Protein AF-A0A173LNP7-F1 (afdb_monomer_lite)

Organism: NCBI:txid499555

Structure (mmCIF, N/CA/C/O backbone):
data_AF-A0A173LNP7-F1
#
_entry.id   AF-A0A173LNP7-F1
#
loop_
_atom_site.group_PDB
_atom_site.id
_atom_site.type_symbol
_atom_site.label_atom_id
_atom_site.label_alt_id
_atom_site.label_comp_id
_atom_site.label_asym_id
_atom_site.label_entity_id
_atom_site.label_seq_id
_atom_site.pdbx_PDB_ins_code
_atom_site.Cartn_x
_atom_site.Cartn_y
_atom_site.Cartn_z
_atom_site.occupancy
_atom_site.B_iso_or_equiv
_atom_site.auth_seq_id
_atom_site.auth_comp_id
_atom_site.auth_asym_id
_atom_site.auth_atom_id
_atom_site.pdbx_PDB_model_num
ATOM 1 N N . MET A 1 1 ? 3.845 -47.640 -28.037 1.00 41.00 1 MET A N 1
ATOM 2 C CA . MET A 1 1 ? 3.867 -47.319 -26.591 1.00 41.00 1 MET A CA 1
ATOM 3 C C . MET A 1 1 ? 4.919 -46.250 -26.356 1.00 41.00 1 MET A C 1
ATOM 5 O O . MET A 1 1 ? 6.047 -46.446 -26.778 1.00 41.00 1 MET A O 1
ATOM 9 N N . GLY A 1 2 ? 4.553 -45.132 -25.734 1.00 41.44 2 GLY A N 1
ATOM 10 C CA . GLY A 1 2 ? 5.481 -44.036 -25.446 1.00 41.44 2 GLY A CA 1
ATOM 11 C C . GLY A 1 2 ? 4.788 -42.922 -24.670 1.00 41.44 2 GLY A C 1
ATOM 12 O O . GLY A 1 2 ? 4.607 -41.828 -25.185 1.00 41.44 2 GLY A O 1
ATOM 13 N N . TYR A 1 3 ? 4.322 -43.239 -23.459 1.00 45.12 3 TYR A N 1
ATOM 14 C CA . TYR A 1 3 ? 3.715 -42.280 -22.537 1.00 45.12 3 TYR A CA 1
ATOM 15 C C . TYR A 1 3 ? 4.780 -41.290 -22.046 1.00 45.12 3 TYR A C 1
ATOM 17 O O . TYR A 1 3 ? 5.603 -41.622 -21.189 1.00 45.12 3 TYR A O 1
ATOM 25 N N . THR A 1 4 ? 4.758 -40.062 -22.555 1.00 51.38 4 THR A N 1
ATOM 26 C CA . THR A 1 4 ? 5.461 -38.934 -21.940 1.00 51.38 4 THR A CA 1
ATOM 27 C C . THR A 1 4 ? 4.805 -38.635 -20.589 1.00 51.38 4 THR A C 1
ATOM 29 O O . THR A 1 4 ? 3.628 -38.289 -20.484 1.00 51.38 4 THR A O 1
ATOM 32 N N . ARG A 1 5 ? 5.565 -38.872 -19.514 1.00 52.50 5 ARG A N 1
ATOM 33 C CA . ARG A 1 5 ? 5.112 -38.784 -18.121 1.00 52.50 5 ARG A CA 1
ATOM 34 C C . ARG A 1 5 ? 4.757 -37.335 -17.762 1.00 52.50 5 ARG A C 1
ATOM 36 O O . ARG A 1 5 ? 5.636 -36.547 -17.418 1.00 52.50 5 ARG A O 1
ATOM 43 N N . ARG A 1 6 ? 3.453 -37.030 -17.771 1.00 53.25 6 ARG A N 1
ATOM 44 C CA . ARG A 1 6 ? 2.824 -35.748 -17.379 1.00 53.25 6 ARG A CA 1
ATOM 45 C C . ARG A 1 6 ? 3.232 -35.211 -15.994 1.00 53.25 6 ARG A C 1
ATOM 47 O O . ARG A 1 6 ? 3.042 -34.034 -15.729 1.00 53.25 6 ARG A O 1
ATOM 54 N N . GLY A 1 7 ? 3.835 -36.031 -15.131 1.00 47.97 7 GLY A N 1
ATOM 55 C CA . GLY A 1 7 ? 4.230 -35.628 -13.776 1.00 47.97 7 GLY A CA 1
ATOM 56 C C . GLY A 1 7 ? 5.429 -34.676 -13.690 1.00 47.97 7 GLY A C 1
ATOM 57 O O . GLY A 1 7 ? 5.568 -33.984 -12.693 1.00 47.97 7 GLY A O 1
ATOM 58 N N . ARG A 1 8 ? 6.294 -34.597 -14.712 1.00 46.12 8 ARG A N 1
ATOM 59 C CA . ARG A 1 8 ? 7.498 -33.741 -14.649 1.00 46.12 8 ARG A CA 1
ATOM 60 C C . ARG A 1 8 ? 7.277 -32.294 -15.089 1.00 46.12 8 ARG A C 1
ATOM 62 O O . ARG A 1 8 ? 8.083 -31.444 -14.738 1.00 46.12 8 ARG A O 1
ATOM 69 N N . PHE A 1 9 ? 6.190 -32.011 -15.806 1.00 44.38 9 PHE A N 1
ATOM 70 C CA . PHE A 1 9 ? 5.870 -30.646 -16.232 1.00 44.38 9 PHE A CA 1
ATOM 71 C C . PHE A 1 9 ? 5.223 -29.838 -15.097 1.00 44.38 9 PHE A C 1
ATOM 73 O O . PHE A 1 9 ? 5.532 -28.669 -14.921 1.00 44.38 9 PHE A O 1
ATOM 80 N N . VAL A 1 10 ? 4.419 -30.491 -14.250 1.00 49.09 10 VAL A N 1
ATOM 81 C CA . VAL A 1 10 ? 3.766 -29.842 -13.099 1.00 49.09 10 VAL A CA 1
ATOM 82 C C . VAL A 1 10 ? 4.770 -29.485 -11.998 1.00 49.09 10 VAL A C 1
ATOM 84 O O . VAL A 1 10 ? 4.661 -28.423 -11.398 1.00 49.09 10 VAL A O 1
ATOM 87 N N . VAL A 1 11 ? 5.797 -30.315 -11.785 1.00 44.03 11 VAL A N 1
ATOM 88 C CA . VAL A 1 11 ? 6.818 -30.072 -10.748 1.00 44.03 11 VAL A CA 1
ATOM 89 C C . VAL A 1 11 ? 7.686 -28.845 -11.060 1.00 44.03 11 VAL A C 1
ATOM 91 O O . VAL A 1 11 ? 8.111 -28.151 -10.141 1.00 44.03 11 VAL A O 1
ATOM 94 N N . LEU A 1 12 ? 7.904 -28.523 -12.340 1.00 46.12 12 LEU A N 1
ATOM 95 C CA . LEU A 1 12 ? 8.623 -27.304 -12.730 1.00 46.12 12 LEU A CA 1
ATOM 96 C C . LEU A 1 12 ? 7.755 -26.042 -12.605 1.00 46.12 12 LEU A C 1
ATOM 98 O O . LEU A 1 12 ? 8.288 -24.970 -12.343 1.00 46.12 12 LEU A O 1
ATOM 102 N N . SER A 1 13 ? 6.428 -26.163 -12.705 1.00 47.78 13 SER A N 1
ATOM 103 C CA . SER A 1 13 ? 5.504 -25.041 -12.490 1.00 47.78 13 SER A CA 1
ATOM 104 C C . SER A 1 13 ? 5.260 -24.726 -11.008 1.00 47.78 13 SER A C 1
ATOM 106 O O . SER A 1 13 ? 4.923 -23.594 -10.682 1.00 47.78 13 SER A O 1
ATOM 108 N N . THR A 1 14 ? 5.453 -25.686 -10.094 1.00 40.38 14 THR A N 1
ATOM 109 C CA . THR A 1 14 ? 5.228 -25.477 -8.649 1.00 40.38 14 THR A CA 1
ATOM 110 C C . THR A 1 14 ? 6.433 -24.914 -7.897 1.00 40.38 14 THR A C 1
ATOM 112 O O . THR A 1 14 ? 6.252 -24.296 -6.855 1.00 40.38 14 THR A O 1
ATOM 115 N N . VAL A 1 15 ? 7.659 -25.082 -8.408 1.00 38.91 15 VAL A N 1
ATOM 116 C CA . VAL A 1 15 ? 8.861 -24.492 -7.778 1.00 38.91 15 VAL A CA 1
ATOM 117 C C . VAL A 1 15 ? 9.006 -23.001 -8.118 1.00 38.91 15 VAL A C 1
ATOM 119 O O . VAL A 1 15 ? 9.614 -22.257 -7.358 1.00 38.91 15 VAL A O 1
ATOM 122 N N . GLY A 1 16 ? 8.387 -22.533 -9.208 1.00 34.84 16 GLY A N 1
ATOM 123 C CA . GLY A 1 16 ? 8.435 -21.124 -9.614 1.00 34.84 16 GLY A CA 1
ATOM 124 C C . GLY A 1 16 ? 7.495 -20.185 -8.848 1.00 34.84 16 GLY A C 1
ATOM 125 O O . GLY A 1 16 ? 7.681 -18.977 -8.917 1.00 34.84 16 GLY A O 1
ATOM 126 N N . LEU A 1 17 ? 6.504 -20.710 -8.115 1.00 41.47 17 LEU A N 1
ATOM 127 C CA . LEU A 1 17 ? 5.461 -19.893 -7.474 1.00 41.47 17 LEU A CA 1
ATOM 128 C C . LEU A 1 17 ? 5.592 -19.750 -5.949 1.00 41.47 17 LEU A C 1
ATOM 130 O O . LEU A 1 17 ? 4.748 -19.114 -5.330 1.00 41.47 17 LEU A O 1
ATOM 134 N N . LEU A 1 18 ? 6.635 -20.316 -5.336 1.00 38.91 18 LEU A N 1
ATOM 135 C CA . LEU A 1 18 ? 6.901 -20.163 -3.896 1.00 38.91 18 LEU A CA 1
ATOM 136 C C . LEU A 1 18 ? 7.919 -19.054 -3.577 1.00 38.91 18 LEU A C 1
ATOM 138 O O . LEU A 1 18 ? 8.346 -18.929 -2.435 1.00 38.91 18 LEU A O 1
ATOM 142 N N . ALA A 1 19 ? 8.295 -18.241 -4.568 1.00 40.47 19 ALA A N 1
ATOM 143 C CA . ALA A 1 19 ? 9.285 -17.172 -4.419 1.00 40.47 19 ALA A CA 1
ATOM 144 C C . ALA A 1 19 ? 8.741 -15.761 -4.713 1.00 40.47 19 ALA A C 1
ATOM 146 O O . ALA A 1 19 ? 9.513 -14.810 -4.751 1.00 40.47 19 ALA A O 1
ATOM 147 N N . SER A 1 20 ? 7.429 -15.575 -4.882 1.00 44.34 20 SER A N 1
ATOM 148 C CA . SER A 1 20 ? 6.836 -14.236 -5.044 1.00 44.34 20 SER A CA 1
ATOM 149 C C . SER A 1 20 ? 6.476 -13.598 -3.695 1.00 44.34 20 SER A C 1
ATOM 151 O O . SER A 1 20 ? 5.390 -13.052 -3.532 1.00 44.34 20 SER A O 1
ATOM 153 N N . GLY A 1 21 ? 7.369 -13.733 -2.714 1.00 40.69 21 GLY A N 1
ATOM 154 C CA . GLY A 1 21 ? 7.308 -13.048 -1.417 1.00 40.69 21 GLY A CA 1
ATOM 155 C C . GLY A 1 21 ? 8.554 -12.210 -1.129 1.00 40.69 21 GLY A C 1
ATOM 156 O O . GLY A 1 21 ? 8.678 -11.650 -0.049 1.00 40.69 21 GLY A O 1
ATOM 157 N N . VAL A 1 22 ? 9.493 -12.128 -2.075 1.00 39.28 22 VAL A N 1
ATOM 158 C CA . VAL A 1 22 ? 10.716 -11.338 -1.924 1.00 39.28 22 VAL A CA 1
ATOM 159 C C . VAL A 1 22 ? 10.868 -10.502 -3.187 1.00 39.28 22 VAL A C 1
ATOM 161 O O . VAL A 1 22 ? 11.491 -10.922 -4.160 1.00 39.28 22 VAL A O 1
ATOM 164 N N . ALA A 1 23 ? 10.252 -9.320 -3.208 1.00 39.03 23 ALA A N 1
ATOM 165 C CA . ALA A 1 23 ? 10.687 -8.275 -4.125 1.00 39.03 23 ALA A CA 1
ATOM 166 C C . ALA A 1 23 ? 12.072 -7.822 -3.642 1.00 39.03 23 ALA A C 1
ATOM 168 O O . ALA A 1 23 ? 12.221 -6.905 -2.850 1.00 39.03 23 ALA A O 1
ATOM 169 N N . GLY A 1 24 ? 13.082 -8.582 -4.046 1.00 40.75 24 GLY A N 1
ATOM 170 C CA . GLY A 1 24 ? 14.486 -8.376 -3.746 1.00 40.75 24 GLY A CA 1
ATOM 171 C C . GLY A 1 24 ? 15.273 -8.863 -4.946 1.00 40.75 24 GLY A C 1
ATOM 172 O O . GLY A 1 24 ? 15.868 -9.936 -4.915 1.00 40.75 24 GLY A O 1
ATOM 173 N N . VAL A 1 25 ? 15.233 -8.104 -6.040 1.00 40.12 25 VAL A N 1
ATOM 174 C CA . VAL A 1 25 ? 16.133 -8.340 -7.171 1.00 40.12 25 VAL A CA 1
ATOM 175 C C . VAL A 1 25 ? 17.328 -7.416 -7.005 1.00 40.12 25 VAL A C 1
ATOM 177 O O . VAL A 1 25 ? 17.457 -6.400 -7.676 1.00 40.12 25 VAL A O 1
ATOM 180 N N . ALA A 1 26 ? 18.219 -7.785 -6.088 1.00 40.66 26 ALA A N 1
ATOM 181 C CA . ALA A 1 26 ? 19.563 -7.238 -6.059 1.00 40.66 26 ALA A CA 1
ATOM 182 C C . ALA A 1 26 ? 20.535 -8.268 -6.656 1.00 40.66 26 ALA A C 1
ATOM 184 O O . ALA A 1 26 ? 20.864 -9.282 -6.046 1.00 40.66 26 ALA A O 1
ATOM 185 N N . THR A 1 27 ? 21.042 -7.930 -7.844 1.00 40.94 27 THR A N 1
ATOM 186 C CA . THR A 1 27 ? 22.320 -8.369 -8.434 1.00 40.94 27 THR A CA 1
ATOM 187 C C . THR A 1 27 ? 22.401 -9.752 -9.105 1.00 40.94 27 THR A C 1
ATOM 189 O O . THR A 1 27 ? 22.778 -10.761 -8.516 1.00 40.94 27 THR A O 1
ATOM 192 N N . ALA A 1 28 ? 22.219 -9.756 -10.431 1.00 38.28 28 ALA A N 1
ATOM 193 C CA . ALA A 1 28 ? 22.941 -10.673 -11.310 1.00 38.28 28 ALA A CA 1
ATOM 194 C C . ALA A 1 28 ? 24.220 -9.962 -11.782 1.00 38.28 28 ALA A C 1
ATOM 196 O O . ALA A 1 28 ? 24.183 -8.969 -12.501 1.00 38.28 28 ALA A O 1
ATOM 197 N N . GLN A 1 29 ? 25.341 -10.449 -11.264 1.00 34.34 29 GLN A N 1
ATOM 198 C CA . GLN A 1 29 ? 26.731 -10.104 -11.557 1.00 34.34 29 GLN A CA 1
ATOM 199 C C . GLN A 1 29 ? 26.948 -9.539 -12.982 1.00 34.34 29 GLN A C 1
ATOM 201 O O . GLN A 1 29 ? 26.757 -10.254 -13.963 1.00 34.34 29 GLN A O 1
ATOM 206 N N . ASN A 1 30 ? 27.424 -8.285 -13.045 1.00 35.94 30 ASN A N 1
ATOM 207 C CA . ASN A 1 30 ? 27.781 -7.456 -14.214 1.00 35.94 30 ASN A CA 1
ATOM 208 C C . ASN A 1 30 ? 26.709 -6.457 -14.700 1.00 35.94 30 ASN A C 1
ATOM 210 O O . ASN A 1 30 ? 25.988 -6.703 -15.660 1.00 35.94 30 ASN A O 1
ATOM 214 N N . GLY A 1 31 ? 26.734 -5.249 -14.120 1.00 31.09 31 GLY A N 1
ATOM 215 C CA . GLY A 1 31 ? 26.528 -4.025 -14.906 1.00 31.09 31 GLY A CA 1
ATOM 216 C C . GLY A 1 31 ? 25.209 -3.267 -14.774 1.00 31.09 31 GLY A C 1
ATOM 217 O O . GLY A 1 31 ? 25.074 -2.261 -15.460 1.00 31.09 31 GLY A O 1
ATOM 218 N N . ILE A 1 32 ? 24.277 -3.660 -13.902 1.00 36.66 32 ILE A N 1
ATOM 219 C CA . ILE A 1 32 ? 23.074 -2.847 -13.656 1.00 36.66 32 ILE A CA 1
ATOM 220 C C . ILE A 1 32 ? 23.120 -2.284 -12.240 1.00 36.66 32 ILE A C 1
ATOM 222 O O . ILE A 1 32 ? 22.981 -2.991 -11.243 1.00 36.66 32 ILE A O 1
ATOM 226 N N . ASN A 1 33 ? 23.383 -0.983 -12.193 1.00 31.77 33 ASN A N 1
ATOM 227 C CA . ASN A 1 33 ? 23.385 -0.153 -11.007 1.00 31.77 33 ASN A CA 1
ATOM 228 C C . ASN A 1 3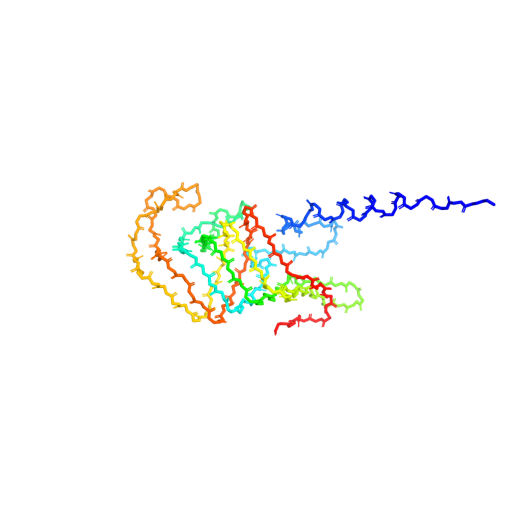3 ? 21.932 0.119 -10.588 1.00 31.77 33 ASN A C 1
ATOM 230 O O . ASN A 1 33 ? 21.354 1.111 -11.020 1.00 31.77 33 ASN A O 1
ATOM 234 N N . ILE A 1 34 ? 21.325 -0.756 -9.784 1.00 38.22 34 ILE A N 1
ATOM 235 C CA . ILE A 1 34 ? 20.107 -0.395 -9.046 1.00 38.22 34 ILE A CA 1
ATOM 236 C C . ILE A 1 34 ? 20.593 0.189 -7.726 1.00 38.22 34 ILE A C 1
ATOM 238 O O . ILE A 1 34 ? 20.843 -0.515 -6.751 1.00 38.22 34 ILE A O 1
ATOM 242 N N . SER A 1 35 ? 20.881 1.481 -7.783 1.00 36.44 35 SER A N 1
ATOM 243 C CA . SER A 1 35 ? 21.424 2.263 -6.687 1.00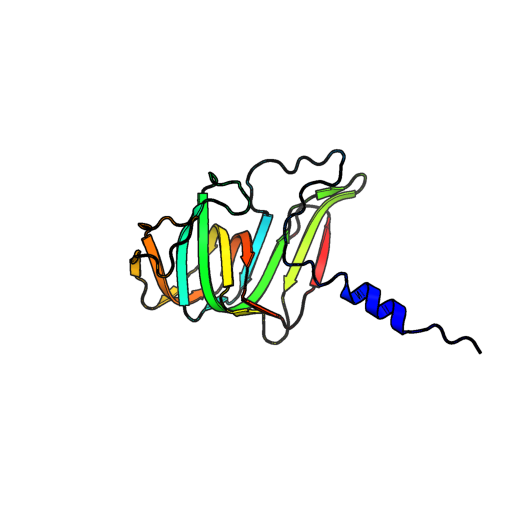 36.44 35 SER A CA 1
ATOM 244 C C . SER A 1 35 ? 20.327 3.143 -6.110 1.00 36.44 35 SER A C 1
ATOM 246 O O . SER A 1 35 ? 19.528 3.698 -6.854 1.00 36.44 35 SER A O 1
ATOM 248 N N . THR A 1 36 ? 20.420 3.300 -4.790 1.00 36.84 36 THR A N 1
ATOM 249 C CA . THR A 1 36 ? 19.780 4.287 -3.912 1.00 36.84 36 THR A CA 1
ATOM 250 C C . THR A 1 36 ? 18.295 4.102 -3.636 1.00 36.84 36 THR A C 1
ATOM 252 O O . THR A 1 36 ? 17.502 4.709 -4.337 1.00 36.84 36 THR A O 1
ATOM 255 N N . GLY A 1 37 ? 17.954 3.365 -2.568 1.00 43.69 37 GLY A N 1
ATOM 256 C CA . GLY A 1 37 ? 16.863 3.686 -1.623 1.00 43.69 37 GLY A CA 1
ATOM 257 C C . GLY A 1 37 ? 15.504 4.137 -2.177 1.00 43.69 37 GLY A C 1
ATOM 258 O O . GLY A 1 37 ? 14.773 4.841 -1.488 1.00 43.69 37 GLY A O 1
ATOM 259 N N . SER A 1 38 ? 15.189 3.803 -3.424 1.00 52.84 38 SER A N 1
ATOM 260 C CA . SER A 1 38 ? 14.022 4.251 -4.170 1.00 52.84 38 SER A CA 1
ATOM 261 C C . SER A 1 38 ? 12.988 3.134 -4.192 1.00 52.84 38 SER A C 1
ATOM 263 O O . SER A 1 38 ? 13.335 1.955 -4.097 1.00 52.84 38 SER A O 1
ATOM 265 N N . ALA A 1 39 ? 11.711 3.512 -4.263 1.00 57.06 39 ALA A N 1
ATOM 266 C CA . ALA A 1 39 ? 10.591 2.582 -4.282 1.00 57.06 39 ALA A CA 1
ATOM 267 C C . ALA A 1 39 ? 10.838 1.406 -5.244 1.00 57.06 39 ALA A C 1
ATOM 269 O O . ALA A 1 39 ? 11.249 1.590 -6.392 1.00 57.06 39 ALA A O 1
ATOM 270 N N . LEU A 1 40 ? 10.593 0.183 -4.765 1.00 70.50 40 LEU A N 1
ATOM 271 C CA . LEU A 1 40 ? 10.779 -1.039 -5.555 1.00 70.50 40 LEU A CA 1
ATOM 272 C C . LEU A 1 40 ? 9.691 -1.183 -6.622 1.00 70.50 40 LEU A C 1
ATOM 274 O O . LEU A 1 40 ? 9.890 -1.840 -7.649 1.00 70.50 40 LEU A O 1
ATOM 278 N N . ALA A 1 41 ? 8.532 -0.585 -6.367 1.00 78.69 41 ALA A N 1
ATOM 279 C CA . ALA A 1 41 ? 7.409 -0.569 -7.277 1.00 78.69 41 ALA A CA 1
ATOM 280 C C . ALA A 1 41 ? 6.495 0.626 -6.999 1.00 78.69 41 ALA A C 1
ATOM 282 O O . ALA A 1 41 ? 6.370 1.051 -5.854 1.00 78.69 41 ALA A O 1
ATOM 283 N N . THR A 1 42 ? 5.787 1.086 -8.024 1.00 87.38 42 THR A N 1
ATOM 284 C CA . THR A 1 42 ? 4.646 1.996 -7.868 1.00 87.38 42 THR A CA 1
ATOM 285 C C . THR A 1 42 ? 3.370 1.189 -8.073 1.00 87.38 42 THR A C 1
ATOM 287 O O . THR A 1 42 ? 3.234 0.462 -9.060 1.00 87.38 42 THR A O 1
ATOM 290 N N . ALA A 1 43 ? 2.442 1.268 -7.126 1.00 87.88 43 ALA A N 1
ATOM 291 C CA . ALA A 1 43 ? 1.187 0.534 -7.138 1.00 87.88 43 ALA A CA 1
ATOM 292 C C . ALA A 1 43 ? -0.004 1.496 -7.187 1.00 87.88 43 ALA A C 1
ATOM 294 O O . ALA A 1 43 ? -0.190 2.311 -6.292 1.00 87.88 43 ALA A O 1
ATOM 295 N N . ASN A 1 44 ? -0.843 1.342 -8.206 1.00 90.12 44 ASN A N 1
ATOM 296 C CA . ASN A 1 44 ? -2.144 1.983 -8.331 1.00 90.12 44 ASN A CA 1
ATOM 297 C C . ASN A 1 44 ? -3.230 1.018 -7.857 1.00 90.12 44 ASN A C 1
ATOM 299 O O . ASN A 1 44 ? -3.458 -0.032 -8.464 1.00 90.12 44 ASN A O 1
ATOM 303 N N . LEU A 1 45 ? -3.881 1.358 -6.750 1.00 91.12 45 LEU A N 1
ATOM 304 C CA . LEU A 1 45 ? -4.944 0.582 -6.126 1.00 91.12 45 LEU A CA 1
ATOM 305 C C . LEU A 1 45 ? -6.281 1.286 -6.350 1.00 91.12 45 LEU A C 1
ATOM 307 O O . LEU A 1 45 ? -6.452 2.452 -6.001 1.00 91.12 45 LEU A O 1
ATOM 311 N N . GLU A 1 46 ? -7.255 0.557 -6.879 1.00 92.00 46 GLU A N 1
ATOM 312 C CA . GLU A 1 46 ? -8.621 1.036 -7.061 1.00 92.00 46 GLU A CA 1
ATOM 313 C C . GLU A 1 46 ? -9.576 0.317 -6.111 1.00 92.00 46 GLU A C 1
ATOM 315 O O . GLU A 1 46 ? -9.516 -0.908 -5.946 1.00 92.00 46 GLU A O 1
ATOM 320 N N . GLY A 1 47 ? -10.500 1.074 -5.517 1.00 91.94 47 GLY A N 1
ATOM 321 C CA . GLY A 1 47 ? -11.525 0.541 -4.621 1.00 91.94 47 GLY A CA 1
ATOM 322 C C . GLY A 1 47 ? -10.932 -0.194 -3.420 1.00 91.94 47 GLY A C 1
ATOM 323 O O . GLY A 1 47 ? -11.374 -1.299 -3.098 1.00 91.94 47 GLY A O 1
ATOM 324 N N . LEU A 1 48 ? -9.905 0.387 -2.796 1.00 92.81 48 LEU A N 1
ATOM 325 C CA . LEU A 1 48 ? -9.319 -0.136 -1.570 1.00 92.81 48 LEU A CA 1
ATOM 326 C C . LEU A 1 48 ? -10.293 0.088 -0.413 1.00 92.81 48 LEU A C 1
ATOM 328 O O . LEU A 1 48 ? -10.695 1.212 -0.120 1.00 92.81 48 LEU A O 1
ATOM 332 N N . ARG A 1 49 ? -10.611 -0.988 0.298 1.00 94.62 49 ARG A N 1
ATOM 333 C CA . ARG A 1 49 ? -11.385 -0.952 1.533 1.00 94.62 49 ARG A CA 1
ATOM 334 C C . ARG A 1 49 ? -10.756 -1.867 2.568 1.00 94.62 49 ARG A C 1
ATOM 336 O O . ARG A 1 49 ? -10.467 -3.015 2.250 1.00 94.62 49 ARG A O 1
ATOM 343 N N . ALA A 1 50 ? -10.575 -1.392 3.794 1.00 94.75 50 ALA A N 1
ATOM 344 C CA . ALA A 1 50 ? -10.037 -2.188 4.892 1.00 94.75 50 ALA A CA 1
ATOM 345 C C . ALA A 1 50 ? -10.866 -2.051 6.174 1.00 94.75 50 ALA A C 1
ATOM 347 O O . ALA A 1 50 ? -11.419 -0.987 6.454 1.00 94.75 50 ALA A O 1
ATOM 348 N N . THR A 1 51 ? -10.936 -3.125 6.966 1.00 95.94 51 THR A N 1
ATOM 349 C CA . THR A 1 51 ? -11.660 -3.178 8.257 1.00 95.94 51 THR A CA 1
ATOM 350 C C . THR A 1 51 ? -10.919 -2.539 9.427 1.00 95.94 51 THR A C 1
ATOM 352 O O . THR A 1 51 ? -11.402 -2.574 10.553 1.00 95.94 51 THR A O 1
ATOM 355 N N . SER A 1 52 ? -9.702 -2.076 9.192 1.00 94.06 52 SER A N 1
ATOM 356 C CA . SER A 1 52 ? -8.902 -1.270 10.102 1.00 94.06 52 SER A CA 1
ATOM 357 C C . SER A 1 52 ? -7.735 -0.713 9.304 1.00 94.06 52 SER A C 1
ATOM 359 O O . SER A 1 52 ? -7.297 -1.327 8.324 1.00 94.06 52 SER A O 1
ATOM 361 N N . ALA A 1 53 ? -7.243 0.447 9.717 1.00 93.62 53 ALA A N 1
ATOM 362 C CA . ALA A 1 53 ? -6.025 1.016 9.176 1.00 93.62 53 ALA A CA 1
ATOM 363 C C . ALA A 1 53 ? -5.205 1.659 10.286 1.00 93.62 53 ALA A C 1
ATOM 365 O O . ALA A 1 53 ? -5.744 2.357 11.143 1.00 93.62 53 ALA A O 1
ATOM 366 N N . GLU A 1 54 ? -3.902 1.435 10.241 1.00 92.62 54 GLU A N 1
ATOM 367 C CA . GLU A 1 54 ? -2.912 2.069 11.096 1.00 92.62 54 GLU A CA 1
ATOM 368 C C . GLU A 1 54 ? -1.745 2.514 10.210 1.00 92.62 54 GLU A C 1
ATOM 370 O O . GLU A 1 54 ? -1.114 1.699 9.543 1.00 92.62 54 GLU A O 1
ATOM 375 N N . ILE A 1 55 ? -1.489 3.819 10.164 1.00 91.12 55 ILE A N 1
ATOM 376 C CA . ILE A 1 55 ? -0.400 4.431 9.398 1.00 91.12 55 ILE A CA 1
ATOM 377 C C . ILE A 1 55 ? 0.650 4.897 10.398 1.00 91.12 55 ILE A C 1
ATOM 379 O O . ILE A 1 55 ? 0.362 5.732 11.261 1.00 91.12 55 ILE A O 1
ATOM 383 N N . ILE A 1 56 ? 1.856 4.353 10.277 1.00 90.62 56 ILE A N 1
ATOM 384 C CA . ILE A 1 56 ? 2.937 4.500 11.247 1.00 90.62 56 ILE A CA 1
ATOM 385 C C . ILE A 1 56 ? 4.179 5.045 10.535 1.00 90.62 56 ILE A C 1
ATOM 387 O O . ILE A 1 56 ? 4.617 4.453 9.547 1.00 90.62 56 ILE A O 1
ATOM 391 N N . PRO A 1 57 ? 4.795 6.133 11.021 1.00 87.38 57 PRO A N 1
ATOM 392 C CA . PRO A 1 57 ? 6.136 6.511 10.596 1.00 87.38 57 PRO A CA 1
ATOM 393 C C . PRO A 1 57 ? 7.129 5.407 10.979 1.00 87.38 57 PRO A C 1
ATOM 395 O O . PRO A 1 57 ? 7.211 5.023 12.146 1.00 87.38 57 PRO A O 1
ATOM 398 N N . ALA A 1 58 ? 7.884 4.905 10.009 1.00 83.12 58 ALA A N 1
ATOM 399 C CA . ALA A 1 58 ? 8.828 3.811 10.196 1.00 83.12 58 ALA A CA 1
ATOM 400 C C . ALA A 1 58 ? 10.137 4.068 9.438 1.00 83.12 58 ALA A C 1
ATOM 402 O O . ALA A 1 58 ? 10.207 4.880 8.514 1.00 83.12 58 ALA A O 1
ATOM 403 N N . HIS A 1 59 ? 11.187 3.340 9.794 1.00 79.19 59 HIS A N 1
ATOM 404 C CA . HIS A 1 59 ? 12.408 3.263 8.983 1.00 79.19 59 HIS A CA 1
ATOM 405 C C . HIS A 1 59 ? 12.269 2.189 7.904 1.00 79.19 59 HIS A C 1
ATOM 407 O O . HIS A 1 59 ? 11.497 1.256 8.111 1.00 79.19 59 HIS A O 1
ATOM 413 N N . GLY A 1 60 ? 12.969 2.315 6.775 1.00 66.19 60 GLY A N 1
ATOM 414 C CA . GLY A 1 60 ? 12.820 1.454 5.596 1.00 66.19 60 GLY A CA 1
ATOM 415 C C . GLY A 1 60 ? 13.021 -0.050 5.860 1.00 66.19 60 GLY A C 1
ATOM 416 O O . GLY A 1 60 ? 13.687 -0.433 6.824 1.00 66.19 60 GLY A O 1
ATOM 417 N N . PRO A 1 61 ? 12.423 -0.935 5.037 1.00 64.31 61 PRO A N 1
ATOM 418 C CA . PRO A 1 61 ? 12.665 -2.369 5.122 1.00 64.31 61 PRO A CA 1
ATOM 419 C C . PRO A 1 61 ? 14.058 -2.721 4.567 1.00 64.31 61 PRO A C 1
ATOM 421 O O . PRO A 1 61 ? 14.656 -1.966 3.808 1.00 64.31 61 PRO A O 1
ATOM 424 N N . PHE A 1 62 ? 14.552 -3.920 4.890 1.00 59.88 62 PHE A N 1
ATOM 425 C CA . PHE A 1 62 ? 15.728 -4.536 4.249 1.00 59.88 62 PHE A CA 1
ATOM 426 C C . PHE A 1 62 ? 17.097 -3.866 4.494 1.00 59.88 62 PHE A C 1
ATOM 428 O O . PHE A 1 62 ? 17.967 -3.905 3.626 1.00 59.88 62 PHE A O 1
ATOM 435 N N . GLY A 1 63 ? 17.338 -3.341 5.700 1.00 52.84 63 GLY A N 1
ATOM 436 C CA . GLY A 1 63 ? 18.670 -2.890 6.130 1.00 52.84 63 GLY A CA 1
ATOM 437 C C . GLY A 1 63 ? 19.062 -1.493 5.647 1.00 52.84 63 GLY A C 1
ATOM 438 O O . GLY A 1 63 ? 20.194 -1.069 5.877 1.00 52.84 63 GLY A O 1
ATOM 439 N N . ASP A 1 64 ? 18.133 -0.768 5.018 1.00 60.00 64 ASP A N 1
ATOM 440 C CA . ASP A 1 64 ? 18.230 0.680 4.821 1.00 60.00 64 ASP A CA 1
ATOM 441 C C . ASP A 1 64 ? 17.536 1.402 5.991 1.00 60.00 64 ASP A C 1
ATOM 443 O O . ASP A 1 64 ? 16.566 2.146 5.831 1.00 60.00 64 ASP A O 1
ATOM 447 N N . ASP A 1 65 ? 18.036 1.142 7.206 1.00 59.25 65 ASP A N 1
ATOM 448 C CA . ASP A 1 65 ? 17.464 1.576 8.496 1.00 59.25 65 ASP A CA 1
ATOM 449 C C . ASP A 1 65 ? 17.397 3.112 8.656 1.00 59.25 65 ASP A C 1
ATOM 451 O O . ASP A 1 65 ? 16.920 3.633 9.665 1.00 59.25 65 ASP A O 1
ATOM 455 N N . GLN A 1 66 ? 17.894 3.864 7.671 1.00 62.25 66 GLN A N 1
ATOM 456 C CA . GLN A 1 66 ? 17.896 5.324 7.651 1.00 62.25 66 GLN A CA 1
ATOM 457 C C . GLN A 1 66 ? 16.905 5.925 6.647 1.00 62.25 66 GLN A C 1
ATOM 459 O O . GLN A 1 66 ? 16.638 7.126 6.728 1.00 62.25 66 GLN A O 1
ATOM 464 N N . ALA A 1 67 ? 16.330 5.137 5.733 1.00 70.31 67 ALA A N 1
ATOM 465 C CA . ALA A 1 67 ? 15.345 5.644 4.785 1.00 70.31 67 ALA A CA 1
ATOM 466 C C . ALA A 1 67 ? 14.004 5.917 5.499 1.00 70.31 67 ALA A C 1
ATOM 468 O O . ALA A 1 67 ? 13.496 5.033 6.196 1.00 70.31 67 ALA A O 1
ATOM 469 N N . PRO A 1 68 ? 13.411 7.120 5.367 1.00 76.00 68 PRO A N 1
ATOM 470 C CA . PRO A 1 68 ? 12.081 7.380 5.901 1.00 76.00 68 PRO A CA 1
ATOM 471 C C . PRO A 1 68 ? 11.045 6.560 5.127 1.00 76.00 68 PRO A C 1
ATOM 473 O O . PRO A 1 68 ? 11.053 6.531 3.898 1.00 76.00 68 PRO A O 1
ATOM 476 N N . SER A 1 69 ? 10.140 5.913 5.852 1.00 85.00 69 SER A N 1
ATOM 477 C CA . SER A 1 69 ? 9.032 5.155 5.277 1.00 85.00 69 SER A CA 1
ATOM 478 C C . SER A 1 69 ? 7.756 5.347 6.094 1.00 85.00 69 SER A C 1
ATOM 480 O O . SER A 1 69 ? 7.783 5.702 7.274 1.00 85.00 69 SER A O 1
ATOM 482 N N . ALA A 1 70 ? 6.619 5.108 5.462 1.00 87.56 70 ALA A N 1
ATOM 483 C CA . ALA A 1 70 ? 5.340 4.932 6.116 1.00 87.56 70 ALA A CA 1
ATOM 484 C C . ALA A 1 70 ? 4.990 3.444 6.078 1.00 87.56 70 ALA A C 1
ATOM 486 O O . ALA A 1 70 ? 4.863 2.854 5.006 1.00 87.56 70 ALA A O 1
ATOM 487 N N . MET A 1 71 ? 4.822 2.841 7.251 1.00 88.62 71 MET A N 1
ATOM 488 C CA . MET A 1 71 ? 4.259 1.506 7.384 1.00 88.62 71 MET A CA 1
ATOM 489 C C . MET A 1 71 ? 2.745 1.636 7.532 1.00 88.62 71 MET A C 1
ATOM 491 O O . MET A 1 71 ? 2.251 2.197 8.510 1.00 88.62 71 MET A O 1
ATOM 495 N N . VAL A 1 72 ? 2.000 1.104 6.572 1.00 90.62 72 VAL A N 1
ATOM 496 C CA . VAL A 1 72 ? 0.538 1.047 6.600 1.00 90.62 72 VAL A CA 1
ATOM 497 C C . VAL A 1 72 ? 0.109 -0.374 6.895 1.00 90.62 72 VAL A C 1
ATOM 499 O O . VAL A 1 72 ? 0.335 -1.279 6.095 1.00 90.62 72 VAL A O 1
ATOM 502 N N . ARG A 1 73 ? -0.536 -0.571 8.038 1.00 91.88 73 ARG A N 1
ATOM 503 C CA . ARG A 1 73 ? -1.128 -1.842 8.442 1.00 91.88 73 ARG A CA 1
ATOM 504 C C . ARG A 1 73 ? -2.626 -1.781 8.222 1.00 91.88 73 ARG A C 1
ATOM 506 O O . ARG A 1 73 ? -3.312 -0.916 8.760 1.00 91.88 73 ARG A O 1
ATOM 513 N N . LEU A 1 74 ? -3.128 -2.712 7.435 1.00 92.75 74 LEU A N 1
ATOM 514 C CA . LEU A 1 74 ? -4.533 -2.881 7.118 1.00 92.75 74 LEU A CA 1
ATOM 515 C C . LEU A 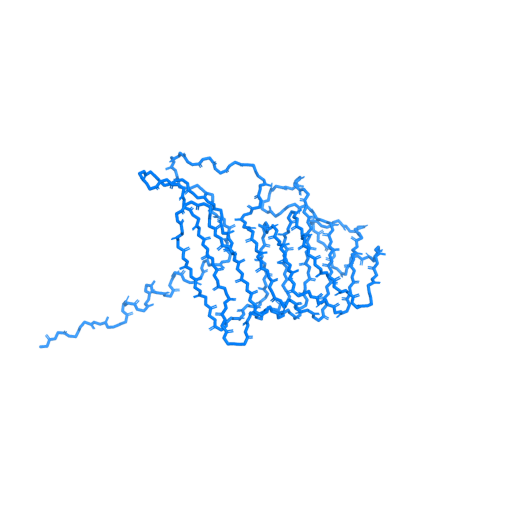1 74 ? -4.976 -4.243 7.646 1.00 92.75 74 LEU A C 1
ATOM 517 O O . LEU A 1 74 ? -4.240 -5.220 7.523 1.00 92.75 74 LEU A O 1
ATOM 521 N N . GLY A 1 75 ? -6.171 -4.311 8.231 1.00 91.62 75 GLY A N 1
ATOM 522 C CA . GLY A 1 75 ? -6.770 -5.573 8.675 1.00 91.62 75 GLY A CA 1
ATOM 523 C C . GLY A 1 75 ? -7.189 -6.460 7.498 1.00 91.62 75 GLY A C 1
ATOM 524 O O . GLY A 1 75 ? -6.369 -6.873 6.677 1.00 91.62 75 GLY A O 1
ATOM 525 N N . ASP A 1 76 ? -8.485 -6.755 7.390 1.00 93.75 76 ASP A N 1
ATOM 526 C CA . ASP A 1 76 ? -9.030 -7.386 6.190 1.00 93.75 76 ASP A CA 1
ATOM 527 C C . ASP A 1 76 ? -9.182 -6.318 5.104 1.00 93.75 76 ASP A C 1
ATOM 529 O O . ASP A 1 76 ? -10.051 -5.448 5.196 1.00 93.75 76 ASP A O 1
ATOM 533 N N . ALA A 1 77 ? -8.326 -6.381 4.086 1.00 92.44 77 ALA A N 1
ATOM 534 C CA . ALA A 1 77 ? -8.321 -5.463 2.958 1.00 92.44 77 ALA A CA 1
ATOM 535 C C . ALA A 1 77 ? -8.910 -6.123 1.707 1.00 92.44 77 ALA A C 1
ATOM 537 O O . ALA A 1 77 ? -8.573 -7.254 1.348 1.00 92.44 77 ALA A O 1
ATOM 538 N N . THR A 1 78 ? -9.767 -5.392 1.007 1.00 92.75 78 THR A N 1
ATOM 539 C CA . THR A 1 78 ? -10.259 -5.719 -0.329 1.00 92.75 78 THR A CA 1
ATOM 540 C C . THR A 1 78 ? -9.866 -4.607 -1.281 1.00 92.75 78 THR A C 1
ATOM 542 O O . THR A 1 78 ? -10.112 -3.442 -0.985 1.00 92.75 78 THR A O 1
ATOM 545 N N . ILE A 1 79 ? -9.280 -4.960 -2.414 1.00 91.50 79 ILE A N 1
ATOM 546 C CA . ILE A 1 79 ? -8.878 -4.033 -3.470 1.00 91.50 79 ILE A CA 1
ATOM 547 C C . ILE A 1 79 ? -9.557 -4.512 -4.751 1.00 91.50 79 ILE A C 1
ATOM 549 O O . ILE A 1 79 ? -9.452 -5.691 -5.099 1.00 91.50 79 ILE A O 1
ATOM 553 N N . ALA A 1 80 ? -10.293 -3.635 -5.430 1.00 90.94 80 ALA A N 1
ATOM 554 C CA . ALA A 1 80 ? -11.034 -4.008 -6.632 1.00 90.94 80 ALA A CA 1
ATOM 555 C C . ALA A 1 80 ? -10.074 -4.341 -7.779 1.00 90.94 80 ALA A C 1
ATOM 557 O O . ALA A 1 80 ? -10.159 -5.429 -8.350 1.00 90.94 80 ALA A O 1
ATOM 558 N N . ASN A 1 81 ? -9.127 -3.438 -8.042 1.00 89.69 81 ASN A N 1
ATOM 559 C CA . ASN A 1 81 ? -8.044 -3.631 -8.999 1.00 89.69 81 ASN A CA 1
ATOM 560 C C . ASN A 1 81 ? -6.737 -3.123 -8.398 1.00 89.69 81 ASN A C 1
ATOM 562 O O . ASN A 1 81 ? -6.717 -2.082 -7.745 1.00 89.69 81 ASN A O 1
ATOM 566 N N . ALA A 1 82 ? -5.643 -3.834 -8.644 1.00 88.25 82 ALA A N 1
ATOM 567 C CA . ALA A 1 82 ? -4.310 -3.313 -8.381 1.00 88.25 82 ALA A CA 1
ATOM 568 C C . ALA A 1 82 ? -3.467 -3.405 -9.649 1.00 88.25 82 ALA A C 1
ATOM 570 O O . ALA A 1 82 ? -3.408 -4.455 -10.292 1.00 88.25 82 ALA A O 1
ATOM 571 N N . CYS A 1 83 ? -2.808 -2.313 -9.999 1.00 89.12 83 CYS A N 1
ATOM 572 C CA . CYS A 1 83 ? -1.813 -2.268 -11.051 1.00 89.12 83 CYS A CA 1
ATOM 573 C C . CYS A 1 83 ? -0.468 -1.901 -10.431 1.00 89.12 83 CYS A C 1
ATOM 575 O O . CYS A 1 83 ? -0.366 -0.907 -9.725 1.00 89.12 83 CYS A O 1
ATOM 577 N N . VAL A 1 84 ? 0.549 -2.727 -10.645 1.00 87.25 84 VAL A N 1
ATOM 578 C CA . VAL A 1 84 ? 1.866 -2.581 -10.020 1.00 87.25 84 VAL A CA 1
ATOM 579 C C . VAL A 1 84 ? 2.914 -2.473 -11.114 1.00 87.25 84 VAL A C 1
ATOM 581 O O . VAL A 1 84 ? 3.099 -3.415 -11.885 1.00 87.25 84 VAL A O 1
ATOM 584 N N . LEU A 1 85 ? 3.616 -1.348 -11.169 1.00 84.44 85 LEU A N 1
ATOM 585 C CA . LEU A 1 85 ? 4.808 -1.174 -11.987 1.00 84.44 85 LEU A CA 1
ATOM 586 C C . LEU A 1 85 ? 6.018 -1.550 -11.142 1.00 84.44 85 LEU A C 1
ATOM 588 O O . LEU A 1 85 ? 6.318 -0.877 -10.159 1.00 84.44 85 LEU A O 1
ATOM 592 N N . LEU A 1 86 ? 6.710 -2.625 -11.502 1.00 80.31 86 LEU A N 1
ATOM 593 C CA . LEU A 1 86 ? 7.978 -2.971 -10.864 1.00 80.31 86 LEU A CA 1
ATOM 594 C C . LEU A 1 86 ? 9.121 -2.205 -11.525 1.00 80.31 86 LEU A C 1
ATOM 596 O O . LEU A 1 86 ? 8.998 -1.767 -12.670 1.00 80.31 86 LEU A O 1
ATOM 600 N N . SER A 1 87 ? 10.246 -2.095 -10.814 1.00 71.25 87 SER A N 1
ATOM 601 C CA . SER A 1 87 ? 11.430 -1.384 -11.292 1.00 71.25 87 SER A CA 1
ATOM 602 C C . SER A 1 87 ? 11.779 -1.708 -12.743 1.00 71.25 87 SER A C 1
ATOM 604 O O . SER A 1 87 ? 11.843 -2.862 -13.177 1.00 71.25 87 SER A O 1
ATOM 606 N N . THR A 1 88 ? 12.054 -0.641 -13.474 1.00 70.88 88 THR A N 1
ATOM 607 C CA . THR A 1 88 ? 12.511 -0.687 -14.846 1.00 70.88 88 THR A CA 1
ATOM 608 C C . THR A 1 88 ? 13.948 -1.198 -14.929 1.00 70.88 88 THR A C 1
ATOM 610 O O . THR A 1 88 ? 14.827 -0.748 -14.194 1.00 70.88 88 THR A O 1
ATOM 613 N N . VAL A 1 89 ? 14.205 -2.104 -15.870 1.00 74.62 89 VAL A N 1
ATOM 614 C CA . VAL A 1 89 ? 15.540 -2.637 -16.146 1.00 74.62 89 VAL A CA 1
ATOM 615 C C . VAL A 1 89 ? 15.942 -2.279 -17.571 1.00 74.62 89 VAL A C 1
ATOM 617 O O . VAL A 1 89 ? 15.175 -2.488 -18.510 1.00 74.62 89 VAL A O 1
ATOM 620 N N . ASP A 1 90 ? 17.158 -1.762 -17.746 1.00 75.00 90 ASP A N 1
ATOM 621 C CA . ASP A 1 90 ? 17.726 -1.555 -19.077 1.00 75.00 90 ASP A CA 1
ATOM 622 C C . ASP A 1 90 ? 18.270 -2.881 -19.620 1.00 75.00 90 ASP A C 1
ATOM 624 O O . ASP A 1 90 ? 19.191 -3.484 -19.059 1.00 75.00 90 ASP A O 1
ATOM 628 N N . VAL A 1 91 ? 17.662 -3.372 -20.699 1.00 76.00 91 VAL A N 1
ATOM 629 C CA . VAL A 1 91 ? 18.029 -4.643 -21.323 1.00 76.00 91 VAL A CA 1
ATOM 630 C C . VAL A 1 91 ? 18.867 -4.356 -22.569 1.00 76.00 91 VAL A C 1
ATOM 632 O O . VAL A 1 91 ? 18.382 -3.684 -23.484 1.00 76.00 91 VAL A O 1
ATOM 635 N N . PRO A 1 92 ? 20.093 -4.906 -22.694 1.00 69.75 92 PRO A N 1
ATOM 636 C CA . PRO A 1 92 ? 20.929 -4.687 -23.870 1.00 69.75 92 PRO A CA 1
ATOM 637 C C . PRO A 1 92 ? 20.167 -4.966 -25.172 1.00 69.75 92 PRO A C 1
ATOM 639 O O . PRO A 1 92 ? 19.494 -5.989 -25.288 1.00 69.75 92 PRO A O 1
ATOM 642 N N . ILE A 1 93 ? 20.282 -4.069 -26.161 1.00 77.19 93 ILE A N 1
ATOM 643 C CA . ILE A 1 93 ? 19.608 -4.114 -27.481 1.00 77.19 93 ILE A CA 1
ATOM 644 C C . ILE A 1 93 ? 18.105 -3.776 -27.431 1.00 77.19 93 ILE A C 1
ATOM 646 O O . ILE A 1 93 ? 17.576 -3.178 -28.371 1.00 77.19 93 ILE A O 1
ATOM 650 N N . ILE A 1 94 ? 17.405 -4.123 -26.351 1.00 75.12 94 ILE A N 1
ATOM 651 C CA . ILE A 1 94 ? 15.965 -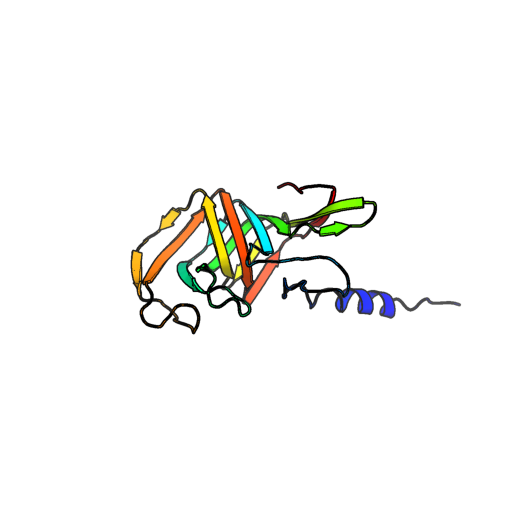3.879 -26.206 1.00 75.12 94 ILE A CA 1
ATOM 652 C C . ILE A 1 94 ? 15.702 -2.483 -25.615 1.00 75.12 94 ILE A C 1
ATOM 654 O O . ILE A 1 94 ? 14.713 -1.852 -25.990 1.00 75.12 94 ILE A O 1
ATOM 658 N N . GLY A 1 95 ? 16.629 -1.950 -24.825 1.00 79.00 95 GLY A N 1
ATOM 659 C CA . GLY A 1 95 ? 16.463 -0.711 -24.076 1.00 79.00 95 GLY A CA 1
ATOM 660 C C . GLY A 1 95 ? 15.650 -0.944 -22.807 1.00 79.00 95 GLY A C 1
ATOM 661 O O . GLY A 1 95 ? 15.563 -2.062 -22.300 1.00 79.00 95 GLY A O 1
ATOM 662 N N . GLU A 1 96 ? 15.023 0.122 -22.336 1.00 78.81 96 GLU A N 1
ATOM 663 C CA . GLU A 1 96 ? 14.228 0.147 -21.118 1.00 78.81 96 GLU A CA 1
ATOM 664 C C . GLU A 1 96 ? 13.053 -0.851 -21.156 1.00 78.81 96 GLU A C 1
ATOM 666 O O . GLU A 1 96 ? 12.278 -0.873 -22.119 1.00 78.81 96 GLU A O 1
ATOM 671 N N . VAL A 1 97 ? 12.921 -1.687 -20.122 1.00 78.56 97 VAL A N 1
ATOM 672 C CA . VAL A 1 97 ? 11.811 -2.635 -19.952 1.00 78.56 97 VAL A CA 1
ATOM 673 C C . VAL A 1 97 ? 11.247 -2.532 -18.537 1.00 78.56 97 VAL A C 1
ATOM 675 O O . VAL A 1 97 ? 11.973 -2.712 -17.560 1.00 78.56 97 VAL A O 1
ATOM 678 N N . THR A 1 98 ? 9.939 -2.317 -18.430 1.00 81.00 98 THR A N 1
ATOM 679 C CA . THR A 1 98 ? 9.191 -2.300 -17.166 1.00 81.00 98 THR A CA 1
ATOM 680 C C . THR A 1 98 ? 8.319 -3.547 -17.068 1.00 81.00 98 THR A C 1
ATOM 682 O O . THR A 1 98 ? 7.641 -3.924 -18.029 1.00 81.00 98 THR A O 1
ATOM 685 N N . LEU A 1 99 ? 8.308 -4.199 -15.905 1.00 80.75 99 LEU A N 1
ATOM 686 C CA . LEU A 1 99 ? 7.353 -5.271 -15.627 1.00 80.75 99 LEU A CA 1
ATOM 687 C C . LEU A 1 99 ? 6.089 -4.659 -15.015 1.00 80.75 99 LEU A C 1
ATOM 689 O O . LEU A 1 99 ? 6.167 -3.987 -13.990 1.00 80.75 99 LEU A O 1
ATOM 693 N N . VAL A 1 100 ? 4.936 -4.911 -15.625 1.00 85.94 100 VAL A N 1
ATOM 694 C CA . VAL A 1 100 ? 3.634 -4.434 -15.153 1.00 85.94 100 VAL A CA 1
ATOM 695 C C . VAL A 1 100 ? 2.795 -5.627 -14.710 1.00 85.94 100 VAL A C 1
ATOM 697 O O . VAL A 1 100 ? 2.614 -6.599 -15.448 1.00 85.94 100 VAL A O 1
ATOM 700 N N . GLY A 1 101 ? 2.305 -5.572 -13.477 1.00 84.81 101 GLY A N 1
ATOM 701 C CA . GLY A 1 101 ? 1.416 -6.564 -12.894 1.00 84.81 101 GLY A CA 1
ATOM 702 C C . GLY A 1 101 ? 0.007 -6.015 -12.733 1.00 84.81 101 GLY A C 1
ATOM 703 O O . GLY A 1 101 ? -0.207 -5.089 -11.962 1.00 84.81 101 GLY A O 1
ATOM 704 N N . HIS A 1 102 ? -0.965 -6.627 -13.402 1.00 85.75 102 HIS A N 1
ATOM 705 C CA . HIS A 1 102 ? -2.383 -6.341 -13.212 1.00 85.75 102 HIS A CA 1
ATOM 706 C C . HIS A 1 102 ? -3.024 -7.444 -12.372 1.00 85.75 102 HIS A C 1
ATOM 708 O O . HIS A 1 102 ? -3.122 -8.604 -12.787 1.00 85.75 102 HIS A O 1
ATOM 714 N N . LEU A 1 103 ? -3.496 -7.071 -11.192 1.00 83.25 103 LEU A N 1
ATOM 715 C CA . LEU A 1 103 ? -4.333 -7.886 -10.331 1.00 83.25 103 LEU A CA 1
ATOM 716 C C . LEU A 1 103 ? -5.769 -7.389 -10.510 1.00 83.25 103 LEU A C 1
ATOM 718 O O . LEU A 1 103 ? -6.256 -6.545 -9.763 1.00 83.25 103 LEU A O 1
ATOM 722 N N . ALA A 1 104 ? -6.410 -7.884 -11.567 1.00 65.38 104 ALA A N 1
ATOM 723 C CA . ALA A 1 104 ? -7.795 -7.603 -11.919 1.00 65.38 104 ALA A CA 1
ATOM 724 C C . ALA A 1 104 ? -8.473 -8.943 -12.226 1.00 65.38 104 ALA A C 1
ATOM 726 O O . ALA A 1 104 ? -8.098 -9.653 -13.162 1.00 65.38 104 ALA A O 1
ATOM 727 N N . GLY A 1 105 ? -9.434 -9.335 -11.399 1.00 64.69 105 GLY A N 1
ATOM 728 C CA . GLY A 1 105 ? -10.150 -10.598 -11.543 1.00 64.69 105 GLY A CA 1
ATOM 729 C C . GLY A 1 105 ? -11.466 -10.572 -10.782 1.00 64.69 105 GLY A C 1
ATOM 730 O O . GLY A 1 105 ? -11.659 -9.738 -9.896 1.00 64.69 105 GLY A O 1
ATOM 731 N N . GLU A 1 106 ? -12.381 -11.486 -11.121 1.00 62.03 106 GLU A N 1
ATOM 732 C CA . GLU A 1 106 ? -13.657 -11.598 -10.408 1.00 62.03 106 GLU A CA 1
ATOM 733 C C . GLU A 1 106 ? -13.418 -11.796 -8.904 1.00 62.03 106 GLU A C 1
ATOM 735 O O . GLU A 1 106 ? -12.736 -12.729 -8.479 1.00 62.03 106 GLU A O 1
ATOM 740 N N . GLY A 1 107 ? -13.981 -10.894 -8.097 1.00 68.75 107 GLY A N 1
ATOM 741 C CA . GLY A 1 107 ? -13.853 -10.909 -6.638 1.00 68.75 107 GLY A CA 1
ATOM 742 C C . GLY A 1 107 ? -12.713 -10.062 -6.060 1.00 68.75 107 GLY A C 1
ATOM 743 O O . GLY A 1 107 ? -12.623 -9.989 -4.830 1.00 68.75 107 GLY A O 1
ATOM 744 N N . GLY A 1 108 ? -11.908 -9.410 -6.907 1.00 82.44 108 GLY A N 1
ATOM 745 C CA . GLY A 1 108 ? -10.828 -8.506 -6.506 1.00 82.44 108 GLY A CA 1
ATOM 746 C C . GLY A 1 108 ? -9.657 -9.205 -5.811 1.00 82.44 108 GLY A C 1
ATOM 747 O O . GLY A 1 108 ? -9.558 -10.436 -5.752 1.00 82.44 108 GLY A O 1
ATOM 748 N N . LEU A 1 109 ? -8.756 -8.394 -5.273 1.00 88.31 109 LEU A N 1
ATOM 749 C CA . LEU A 1 109 ? -7.678 -8.806 -4.387 1.00 88.31 109 LEU A CA 1
ATOM 750 C C . LEU A 1 109 ? -8.172 -8.727 -2.937 1.00 88.31 109 LEU A C 1
ATOM 752 O O . LEU A 1 109 ? -8.720 -7.715 -2.508 1.00 88.31 109 LEU A O 1
ATOM 756 N N . LYS A 1 110 ? -7.973 -9.796 -2.170 1.00 90.00 110 LYS A N 1
ATOM 757 C CA . LYS A 1 110 ? -8.274 -9.858 -0.737 1.00 90.00 110 LYS A CA 1
ATOM 758 C C . LYS A 1 110 ? -7.007 -10.176 0.030 1.00 90.00 110 LYS A C 1
ATOM 760 O O . LYS A 1 110 ? -6.341 -11.165 -0.285 1.00 90.00 110 LYS A O 1
ATOM 765 N N . ALA A 1 111 ? -6.703 -9.378 1.039 1.00 89.38 111 ALA A N 1
ATOM 766 C CA . ALA A 1 111 ? -5.543 -9.563 1.890 1.00 89.38 111 ALA A CA 1
ATOM 767 C C . ALA A 1 111 ? -5.942 -9.547 3.369 1.00 89.38 111 ALA A C 1
ATOM 769 O O . ALA A 1 111 ? -6.823 -8.787 3.763 1.00 89.38 111 ALA A O 1
ATOM 770 N N . GLN A 1 112 ? -5.308 -10.403 4.166 1.00 89.12 112 GLN A N 1
ATOM 771 C CA . GLN A 1 112 ? -5.451 -10.439 5.623 1.00 89.12 112 GLN A CA 1
ATOM 772 C C . GLN A 1 112 ? -4.172 -9.910 6.258 1.00 89.12 112 GLN A C 1
ATOM 774 O O . GLN A 1 112 ? -3.090 -10.384 5.898 1.00 89.12 112 GLN A O 1
ATOM 779 N N . ASN A 1 113 ? -4.310 -8.966 7.192 1.00 87.06 113 ASN A N 1
ATOM 780 C CA . ASN A 1 113 ? -3.196 -8.319 7.890 1.00 87.06 113 ASN A CA 1
ATOM 781 C C . ASN A 1 113 ? -2.151 -7.788 6.897 1.00 87.06 113 ASN A C 1
ATOM 783 O O . ASN A 1 113 ? -0.971 -8.131 6.952 1.00 87.06 113 ASN A O 1
ATOM 787 N N . LEU A 1 114 ? -2.623 -7.006 5.927 1.00 87.44 114 LEU A N 1
ATOM 788 C CA . LEU A 1 114 ? -1.787 -6.436 4.881 1.00 87.44 114 LEU A CA 1
ATOM 789 C C . LEU A 1 114 ? -0.928 -5.310 5.462 1.00 87.44 114 LEU A C 1
ATOM 791 O O . LEU A 1 114 ? -1.447 -4.311 5.949 1.00 87.44 114 LEU A O 1
ATOM 795 N N . VAL A 1 115 ? 0.384 -5.455 5.364 1.00 87.94 115 VAL A N 1
ATOM 796 C CA . VAL A 1 115 ? 1.373 -4.439 5.709 1.00 87.94 115 VAL A CA 1
ATOM 797 C C . VAL A 1 115 ? 2.017 -3.938 4.424 1.00 87.94 115 VAL A C 1
ATOM 799 O O . VAL A 1 115 ? 2.568 -4.723 3.649 1.00 87.94 115 VAL A O 1
ATOM 802 N N . ILE A 1 116 ? 1.939 -2.631 4.204 1.00 87.06 116 ILE A N 1
ATOM 803 C CA . ILE A 1 116 ? 2.550 -1.936 3.074 1.00 87.06 116 ILE A CA 1
ATOM 804 C C . ILE A 1 116 ? 3.601 -0.987 3.637 1.00 87.06 116 ILE A C 1
ATOM 806 O O . ILE A 1 116 ? 3.274 -0.074 4.390 1.00 87.06 116 ILE A O 1
ATOM 810 N N . ASP A 1 117 ? 4.856 -1.207 3.275 1.00 86.44 117 ASP A N 1
ATOM 811 C CA . ASP A 1 117 ? 5.931 -0.248 3.494 1.00 86.44 117 ASP A CA 1
ATOM 812 C C . ASP A 1 117 ? 5.998 0.661 2.267 1.00 86.44 117 ASP A C 1
ATOM 814 O O . ASP A 1 117 ? 6.198 0.166 1.155 1.00 86.44 117 ASP A O 1
ATOM 818 N N . ALA A 1 118 ? 5.835 1.969 2.450 1.00 86.75 118 ALA A N 1
ATOM 819 C CA . ALA A 1 118 ? 5.805 2.936 1.358 1.00 86.75 118 ALA A CA 1
ATOM 820 C C . ALA A 1 118 ? 6.716 4.143 1.613 1.00 86.75 118 ALA A C 1
ATOM 822 O O . ALA A 1 118 ? 6.878 4.567 2.756 1.00 86.75 118 ALA A O 1
ATOM 823 N N . THR A 1 119 ? 7.299 4.719 0.560 1.00 86.69 119 THR A N 1
ATOM 824 C CA . THR A 1 119 ? 7.964 6.037 0.635 1.00 86.69 119 THR A CA 1
ATOM 825 C C . THR A 1 119 ? 6.981 7.180 0.459 1.00 86.69 119 THR A C 1
ATOM 827 O O . THR A 1 119 ? 7.143 8.222 1.088 1.00 86.69 119 THR A O 1
ATOM 830 N N . ASP A 1 120 ? 5.972 6.975 -0.385 1.00 86.44 120 ASP A N 1
ATOM 831 C CA . ASP A 1 120 ? 4.930 7.950 -0.679 1.00 86.44 120 ASP A CA 1
ATOM 832 C C . ASP A 1 120 ? 3.578 7.251 -0.827 1.00 86.44 120 ASP A C 1
ATOM 834 O O . ASP A 1 120 ? 3.488 6.106 -1.281 1.00 86.44 120 ASP A O 1
ATOM 838 N N . ILE A 1 121 ? 2.529 7.939 -0.385 1.00 87.75 121 ILE A N 1
ATOM 839 C CA . ILE A 1 121 ? 1.143 7.497 -0.493 1.00 87.75 121 ILE A CA 1
ATOM 840 C C . ILE A 1 121 ? 0.336 8.717 -0.904 1.00 87.75 121 ILE A C 1
ATOM 842 O O . ILE A 1 121 ? 0.231 9.682 -0.140 1.00 87.75 121 ILE A O 1
ATOM 846 N N . SER A 1 122 ? -0.285 8.657 -2.073 1.00 89.25 122 SER A N 1
ATOM 847 C CA . SER A 1 122 ? -1.060 9.764 -2.613 1.00 89.25 122 SER A CA 1
ATOM 848 C C . SER A 1 122 ? -2.424 9.292 -3.114 1.00 89.25 122 SER A C 1
ATOM 850 O O . SER A 1 122 ? -2.594 8.196 -3.639 1.00 89.25 122 SER A O 1
ATOM 852 N N . GLY A 1 123 ? -3.455 10.104 -2.883 1.00 89.75 123 GLY A N 1
ATOM 853 C CA . GLY A 1 123 ? -4.826 9.767 -3.259 1.00 89.75 123 GLY A CA 1
ATOM 854 C C . GLY A 1 123 ? -5.860 10.202 -2.231 1.00 89.75 123 GLY A C 1
ATOM 855 O O . GLY A 1 123 ? -5.547 10.772 -1.184 1.00 89.75 123 GLY A O 1
ATOM 856 N N . ALA A 1 124 ? -7.126 9.949 -2.553 1.00 88.62 124 ALA A N 1
ATOM 857 C CA . ALA A 1 124 ? -8.232 10.239 -1.654 1.00 88.62 124 ALA A CA 1
ATOM 858 C C . ALA A 1 124 ? -8.374 9.103 -0.637 1.00 88.62 124 ALA A C 1
ATOM 860 O O . ALA A 1 124 ? -8.555 7.948 -1.018 1.00 88.62 124 ALA A O 1
ATOM 861 N N . LEU A 1 125 ? -8.332 9.436 0.651 1.00 90.12 125 LEU A N 1
ATOM 862 C CA . LEU A 1 125 ? -8.468 8.483 1.747 1.00 90.12 125 LEU A CA 1
ATOM 863 C C . LEU A 1 125 ? -9.587 8.937 2.683 1.00 90.12 125 LEU A C 1
ATOM 865 O O . LEU A 1 125 ? -9.602 10.084 3.131 1.00 90.12 125 LEU A O 1
ATOM 869 N N . THR A 1 126 ? -10.492 8.026 3.017 1.00 93.88 126 THR A N 1
ATOM 870 C CA . THR A 1 126 ? -11.481 8.213 4.080 1.00 93.88 126 THR A CA 1
ATOM 871 C C . THR A 1 126 ? -11.168 7.239 5.204 1.00 93.88 126 THR A C 1
ATOM 873 O O . THR A 1 126 ? -11.137 6.031 4.983 1.00 93.88 126 THR A O 1
ATOM 876 N N . LEU A 1 127 ? -10.933 7.768 6.406 1.00 92.81 127 LEU A N 1
ATOM 877 C CA . LEU A 1 127 ? -10.749 6.981 7.624 1.00 92.81 127 LEU A CA 1
ATOM 878 C C . LEU A 1 127 ? -11.915 7.227 8.580 1.00 92.81 127 LEU A C 1
ATOM 880 O O . LEU A 1 127 ? -12.053 8.321 9.134 1.00 92.81 127 LEU A O 1
ATOM 884 N N . ASP A 1 128 ? -12.722 6.200 8.824 1.00 94.31 128 ASP A N 1
ATOM 885 C CA . ASP A 1 128 ? -13.796 6.280 9.809 1.00 94.31 128 ASP A CA 1
ATOM 886 C C . ASP A 1 128 ? -13.236 6.143 11.225 1.00 94.31 128 ASP A C 1
ATOM 888 O O . ASP A 1 128 ? -12.499 5.206 11.548 1.00 94.31 128 ASP A O 1
ATOM 892 N N . GLY A 1 129 ? -13.625 7.072 12.099 1.00 91.88 129 GLY A N 1
ATOM 893 C CA . GLY A 1 129 ? -13.134 7.106 13.477 1.00 91.88 129 GLY A CA 1
ATOM 894 C C . GLY A 1 129 ? -11.640 7.422 13.572 1.00 91.88 129 GLY A C 1
ATOM 895 O O . GLY A 1 129 ? -10.977 6.905 14.469 1.00 91.88 129 GLY A O 1
ATOM 896 N N . ALA A 1 130 ? -11.126 8.238 12.644 1.00 92.12 130 ALA A N 1
ATOM 897 C CA . ALA A 1 130 ? -9.726 8.638 12.598 1.00 92.12 130 ALA A CA 1
ATOM 898 C C . ALA A 1 130 ? -9.244 9.208 13.944 1.00 92.12 130 ALA A C 1
ATOM 900 O O . ALA A 1 130 ? -9.829 10.157 14.474 1.00 92.12 130 ALA A O 1
ATOM 901 N N . GLN A 1 131 ? -8.143 8.672 14.465 1.00 90.62 131 GLN A N 1
ATOM 902 C CA . GLN A 1 131 ? -7.403 9.249 15.584 1.00 90.62 131 GLN A CA 1
ATOM 903 C C . GLN A 1 131 ? -5.964 9.491 15.142 1.00 90.62 131 GLN A C 1
ATOM 905 O O . GLN A 1 131 ? -5.267 8.570 14.722 1.00 90.62 131 GLN A O 1
ATOM 910 N N . ILE A 1 132 ? -5.528 10.746 15.233 1.00 89.25 132 ILE A N 1
ATOM 911 C CA . ILE A 1 132 ? -4.167 11.170 14.902 1.00 89.25 132 ILE A CA 1
ATOM 912 C C . ILE A 1 132 ? -3.389 11.307 16.205 1.00 89.25 132 ILE A C 1
ATOM 914 O O . ILE A 1 132 ? -3.872 11.936 17.147 1.00 89.25 132 ILE A O 1
ATOM 918 N N . GLY A 1 133 ? -2.182 10.746 16.252 1.00 85.94 133 GLY A N 1
ATOM 919 C CA . GLY A 1 133 ? -1.372 10.761 17.470 1.00 85.94 133 GLY A CA 1
ATOM 920 C C . GLY A 1 133 ? -1.707 9.619 18.427 1.00 85.94 133 GLY A C 1
ATOM 921 O O . GLY A 1 133 ? -1.367 9.696 19.606 1.00 85.94 133 GLY A O 1
ATOM 922 N N . ALA A 1 134 ? -2.394 8.579 17.945 1.00 85.12 134 ALA A N 1
ATOM 923 C CA . ALA A 1 134 ? -2.641 7.382 18.733 1.00 85.12 134 ALA A CA 1
ATOM 924 C C . ALA A 1 134 ? -1.313 6.670 19.021 1.00 85.12 134 ALA A C 1
ATOM 926 O O . ALA A 1 134 ? -0.415 6.661 18.180 1.00 85.12 134 ALA A O 1
ATOM 927 N N . GLY A 1 135 ? -1.186 6.077 20.208 1.00 83.38 135 GLY A N 1
ATOM 928 C CA . GLY A 1 135 ? -0.062 5.188 20.490 1.00 83.38 135 GLY A CA 1
ATOM 929 C C . GLY A 1 135 ? -0.122 3.953 19.592 1.00 83.38 135 GLY A C 1
ATOM 930 O O . GLY A 1 135 ? -1.213 3.498 19.246 1.00 83.38 135 GLY A O 1
ATOM 931 N N . LEU A 1 136 ? 1.045 3.421 19.230 1.00 80.81 136 LEU A N 1
ATOM 932 C CA . LEU A 1 136 ? 1.137 2.238 18.374 1.00 80.81 136 LEU A CA 1
ATOM 933 C C . LEU A 1 136 ? 0.409 1.047 18.998 1.00 80.81 136 LEU A C 1
ATOM 935 O O . LEU A 1 136 ? 0.620 0.732 20.173 1.00 80.81 136 LEU A O 1
ATOM 939 N N . THR A 1 137 ? -0.394 0.343 18.204 1.00 76.00 137 THR A N 1
ATOM 940 C CA . THR A 1 137 ? -1.086 -0.862 18.685 1.00 76.00 137 THR A CA 1
ATOM 941 C C . THR A 1 137 ? -0.128 -2.038 18.875 1.00 76.00 137 THR A C 1
ATOM 943 O O . THR A 1 137 ? -0.363 -2.914 19.709 1.00 76.00 137 THR A O 1
ATOM 946 N N . SER A 1 138 ? 0.961 -2.076 18.104 1.00 76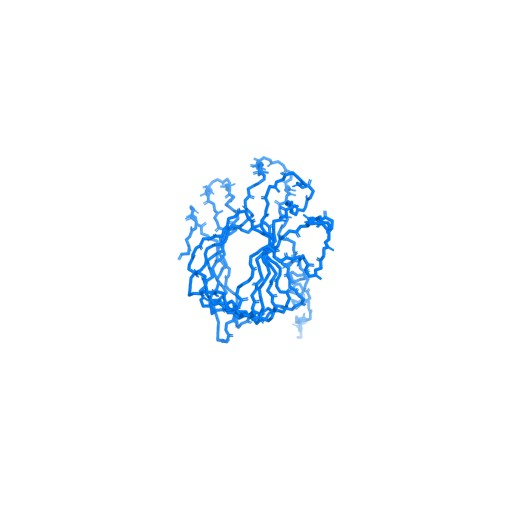.75 138 SER A N 1
ATOM 947 C CA . SER A 1 138 ? 1.986 -3.123 18.147 1.00 76.75 138 SER A CA 1
ATOM 948 C C . SER A 1 138 ? 3.337 -2.561 17.686 1.00 76.75 138 SER A C 1
ATOM 950 O O . SER A 1 138 ? 3.642 -2.635 16.491 1.00 76.75 138 SER A O 1
ATOM 952 N N . PRO A 1 139 ? 4.126 -1.968 18.603 1.00 75.44 139 PRO A N 1
ATOM 953 C CA . PRO A 1 139 ? 5.449 -1.452 18.284 1.00 75.44 139 PRO A CA 1
ATOM 954 C C . PRO A 1 139 ? 6.401 -2.579 17.879 1.00 75.44 139 PRO A C 1
ATOM 956 O O . PRO A 1 139 ? 6.415 -3.639 18.507 1.00 75.44 139 PRO A O 1
ATOM 959 N N . ASP A 1 140 ? 7.237 -2.314 16.884 1.00 76.19 140 ASP A N 1
ATOM 960 C CA . ASP A 1 140 ? 8.367 -3.157 16.508 1.00 76.19 140 ASP A CA 1
ATOM 961 C C . ASP A 1 140 ? 9.668 -2.334 16.435 1.00 76.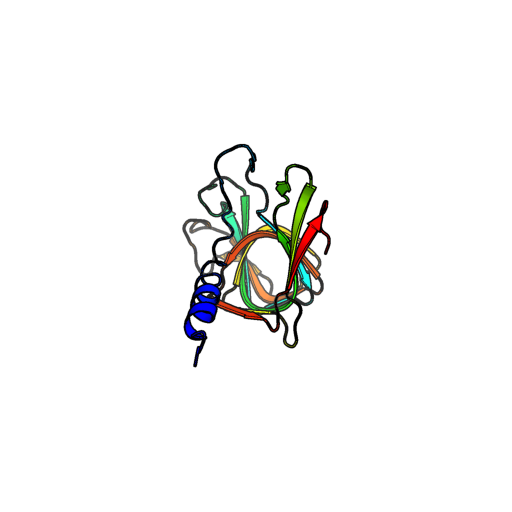19 140 ASP A C 1
ATOM 963 O O . ASP A 1 140 ? 9.703 -1.143 16.770 1.00 76.19 140 ASP A O 1
ATOM 967 N N . GLU A 1 141 ? 10.760 -2.985 16.030 1.00 75.56 141 GLU A N 1
ATOM 968 C CA . GLU A 1 141 ? 12.083 -2.361 15.910 1.00 75.56 141 GLU A CA 1
ATOM 969 C C . GLU A 1 141 ? 12.114 -1.202 14.896 1.00 75.56 141 GLU A C 1
ATOM 971 O O . GLU A 1 141 ? 12.976 -0.332 15.000 1.00 75.56 141 GLU A O 1
ATOM 976 N N . ARG A 1 142 ? 11.163 -1.137 13.953 1.00 76.06 142 ARG A N 1
ATOM 977 C CA . ARG A 1 142 ? 11.105 -0.119 12.892 1.00 76.06 142 ARG A CA 1
ATOM 978 C C . ARG A 1 142 ? 10.252 1.091 13.255 1.00 76.06 142 ARG A C 1
ATOM 980 O O . ARG A 1 142 ? 10.418 2.138 12.631 1.00 76.06 142 ARG A O 1
ATOM 987 N N . THR A 1 143 ? 9.362 0.973 14.241 1.00 74.69 143 THR A N 1
ATOM 988 C CA . THR A 1 143 ? 8.391 2.026 14.594 1.00 74.69 143 THR A CA 1
ATOM 989 C C . THR A 1 143 ? 8.716 2.781 15.888 1.00 74.69 143 THR A C 1
ATOM 991 O O . THR A 1 143 ? 8.101 3.810 16.158 1.00 74.69 143 THR A O 1
ATOM 994 N N . ASN A 1 144 ? 9.685 2.299 16.678 1.00 70.56 144 ASN A N 1
ATOM 995 C CA . ASN A 1 144 ? 10.029 2.772 18.029 1.00 70.56 144 ASN A CA 1
ATOM 996 C C . ASN A 1 144 ? 8.865 2.681 19.047 1.00 70.56 144 ASN A C 1
ATOM 998 O O . ASN A 1 144 ? 7.703 2.953 18.762 1.00 70.56 144 ASN A O 1
ATOM 1002 N N . SER A 1 145 ? 9.165 2.346 20.304 1.00 64.06 145 SER A N 1
ATOM 1003 C CA . SER A 1 145 ? 8.154 2.100 21.354 1.00 64.06 145 SER A CA 1
ATOM 1004 C C . SER A 1 145 ? 7.371 3.337 21.831 1.00 64.06 145 SER A C 1
ATOM 1006 O O . SER A 1 145 ? 6.406 3.193 22.577 1.00 64.06 145 SER A O 1
ATOM 1008 N N . GLY A 1 146 ? 7.760 4.541 21.397 1.00 66.94 146 GLY A N 1
ATOM 1009 C CA . GLY A 1 146 ? 7.058 5.807 21.650 1.00 66.94 146 GLY A CA 1
ATOM 1010 C C . GLY A 1 146 ? 6.439 6.437 20.398 1.00 66.94 146 GLY A C 1
ATOM 1011 O O . GLY A 1 146 ? 6.137 7.630 20.418 1.00 66.94 146 GLY A O 1
ATOM 1012 N N . GLY A 1 147 ? 6.322 5.678 19.304 1.00 77.00 147 GLY A N 1
ATOM 1013 C CA . GLY A 1 147 ? 5.780 6.169 18.042 1.00 77.00 147 GLY A CA 1
ATOM 1014 C C . GLY A 1 147 ? 4.314 6.595 18.141 1.00 77.00 147 GLY A C 1
ATOM 1015 O O . GLY A 1 147 ? 3.557 6.151 19.008 1.00 77.00 147 GLY A O 1
ATOM 1016 N N . ILE A 1 148 ? 3.922 7.469 17.219 1.00 84.88 148 ILE A N 1
ATOM 1017 C CA . ILE A 1 148 ? 2.534 7.869 17.007 1.00 84.88 148 ILE A CA 1
ATOM 1018 C C . ILE A 1 148 ? 2.031 7.289 15.692 1.00 84.88 148 ILE A C 1
ATOM 1020 O O . ILE A 1 148 ? 2.796 7.160 14.739 1.00 84.88 148 ILE A O 1
ATOM 1024 N N . ALA A 1 149 ? 0.740 6.998 15.629 1.00 89.31 149 ALA A N 1
ATOM 1025 C CA . ALA A 1 149 ? 0.076 6.526 14.429 1.00 89.31 149 ALA A CA 1
ATOM 1026 C C . ALA A 1 149 ? -1.162 7.363 14.098 1.00 89.31 149 ALA A C 1
ATOM 1028 O O . ALA A 1 149 ? -1.736 8.064 14.945 1.00 89.31 149 ALA A O 1
ATOM 1029 N N . VAL A 1 150 ? -1.585 7.253 12.842 1.00 90.25 150 VAL A N 1
ATOM 1030 C CA . VAL A 1 150 ? -2.950 7.564 12.422 1.00 90.25 150 VAL A CA 1
ATOM 1031 C C . VAL A 1 150 ? -3.714 6.250 12.367 1.00 90.25 150 VAL A C 1
ATOM 1033 O O . VAL A 1 150 ? -3.370 5.381 11.571 1.00 90.25 150 VAL A O 1
ATOM 1036 N N . VAL A 1 151 ? -4.735 6.094 13.207 1.00 92.69 151 VAL A N 1
ATOM 1037 C CA . VAL A 1 151 ? -5.555 4.873 13.266 1.00 92.69 151 VAL A CA 1
ATOM 1038 C C . VAL A 1 151 ? -6.989 5.151 12.843 1.00 92.69 151 VAL A C 1
ATOM 1040 O O . VAL A 1 151 ? -7.506 6.244 13.074 1.00 92.69 151 VAL A O 1
ATOM 1043 N N . GLY A 1 152 ? -7.653 4.156 12.263 1.00 92.31 152 GLY A N 1
ATOM 1044 C CA . GLY A 1 152 ? -9.069 4.206 11.916 1.00 92.31 152 GLY A CA 1
ATOM 1045 C C . GLY A 1 152 ? -9.707 2.820 11.876 1.00 92.31 152 GLY A C 1
ATOM 1046 O O . GLY A 1 152 ? -9.033 1.803 11.699 1.00 92.31 152 GLY A O 1
ATOM 1047 N N . ASN A 1 153 ? -11.028 2.791 12.042 1.00 92.56 153 ASN A N 1
ATOM 1048 C CA . ASN A 1 153 ? -11.821 1.560 12.072 1.00 92.56 153 ASN A CA 1
ATOM 1049 C C . ASN A 1 153 ? -12.187 1.067 10.676 1.00 92.56 153 ASN A C 1
ATOM 1051 O O . ASN A 1 153 ? -12.408 -0.115 10.482 1.00 92.56 153 ASN A O 1
ATOM 1055 N N . VAL A 1 154 ? -12.313 1.962 9.705 1.00 92.75 154 VAL A N 1
ATOM 1056 C CA . VAL A 1 154 ? -12.517 1.597 8.303 1.00 92.75 154 VAL A CA 1
ATOM 1057 C C . VAL A 1 154 ? -11.666 2.541 7.484 1.00 92.75 154 VAL A C 1
ATOM 1059 O O . VAL A 1 154 ? -11.663 3.743 7.744 1.00 92.75 154 VAL A O 1
ATOM 1062 N N . LEU A 1 155 ? -10.951 1.992 6.512 1.00 93.88 155 LEU A N 1
ATOM 1063 C CA . LEU A 1 155 ? -10.302 2.770 5.469 1.00 93.88 155 LEU A CA 1
ATOM 1064 C C . LEU A 1 155 ? -11.033 2.505 4.165 1.00 93.88 155 LEU A C 1
ATOM 1066 O O . LEU A 1 155 ? -11.281 1.351 3.821 1.00 93.88 155 LEU A O 1
ATOM 1070 N N . ASP A 1 156 ? -11.367 3.571 3.456 1.00 95.25 156 ASP A N 1
ATOM 1071 C CA . ASP A 1 156 ? -11.942 3.518 2.120 1.00 95.25 156 ASP A CA 1
ATOM 1072 C C . ASP A 1 156 ? -11.197 4.502 1.218 1.00 95.25 156 ASP A C 1
ATOM 1074 O O . ASP A 1 156 ? -10.965 5.658 1.586 1.00 95.25 156 ASP A O 1
ATOM 1078 N N . SER A 1 157 ? -10.774 4.029 0.054 1.00 94.00 157 SER A N 1
ATOM 1079 C CA . SER A 1 157 ? -10.097 4.838 -0.943 1.00 94.00 157 SER A CA 1
ATOM 1080 C C . SER A 1 157 ? -10.548 4.412 -2.341 1.00 94.00 157 SER A C 1
ATOM 1082 O O . SER A 1 157 ? -10.374 3.248 -2.717 1.00 94.00 157 SER A O 1
ATOM 1084 N N . PRO A 1 158 ? -11.121 5.332 -3.140 1.00 92.81 158 PRO A N 1
ATOM 1085 C CA . PRO A 1 158 ? -11.508 5.020 -4.510 1.00 92.81 158 PRO A CA 1
ATOM 1086 C C . PRO A 1 158 ? -10.283 4.780 -5.396 1.00 92.81 158 PRO A C 1
ATOM 1088 O O . PRO A 1 158 ? -10.307 3.879 -6.230 1.00 92.81 158 PRO A O 1
ATOM 1091 N N . THR A 1 159 ? -9.223 5.562 -5.190 1.00 92.44 159 THR A N 1
ATOM 1092 C CA . THR A 1 159 ? -7.959 5.506 -5.927 1.00 92.44 159 THR A CA 1
ATOM 1093 C C . THR A 1 159 ? -6.822 5.884 -4.986 1.00 92.44 159 THR A C 1
ATOM 1095 O O . THR A 1 159 ? -6.858 6.968 -4.385 1.00 92.44 159 THR A O 1
ATOM 1098 N N . LEU A 1 160 ? -5.820 5.015 -4.897 1.00 92.19 160 LEU A N 1
ATOM 1099 C CA . LEU A 1 160 ? -4.619 5.210 -4.100 1.00 92.19 160 LEU A CA 1
ATOM 1100 C C . LEU A 1 160 ? -3.388 4.839 -4.925 1.00 92.19 160 LEU A C 1
ATOM 1102 O O . LEU A 1 160 ? -3.288 3.712 -5.403 1.00 92.19 160 LEU A O 1
ATOM 1106 N N . GLU A 1 161 ? -2.452 5.765 -5.049 1.00 91.94 161 GLU A N 1
ATOM 1107 C CA . GLU A 1 161 ? -1.125 5.520 -5.597 1.00 91.94 161 GLU A CA 1
ATOM 1108 C C . GLU A 1 161 ? -0.140 5.370 -4.435 1.00 91.94 161 GLU A C 1
ATOM 1110 O O . GLU A 1 161 ? -0.156 6.145 -3.473 1.00 91.94 161 GLU A O 1
ATOM 1115 N N . VAL A 1 162 ? 0.675 4.321 -4.484 1.00 88.69 162 VAL A N 1
ATOM 1116 C CA . VAL A 1 162 ? 1.620 3.979 -3.423 1.00 88.69 162 VAL A CA 1
ATOM 1117 C C . VAL A 1 162 ? 2.970 3.641 -4.028 1.00 88.69 162 VAL A C 1
ATOM 1119 O O . VAL A 1 162 ? 3.080 2.712 -4.828 1.00 88.69 162 VAL A O 1
ATOM 1122 N N . ASP A 1 163 ? 4.005 4.328 -3.569 1.00 89.12 163 ASP A N 1
ATOM 1123 C CA . ASP A 1 163 ? 5.389 3.983 -3.866 1.00 89.12 163 ASP A CA 1
ATOM 1124 C C . ASP A 1 163 ? 5.880 2.964 -2.837 1.00 89.12 163 ASP A C 1
ATOM 1126 O O . ASP A 1 163 ? 6.232 3.294 -1.704 1.00 89.12 163 ASP A O 1
ATOM 1130 N N . VAL A 1 164 ? 5.843 1.691 -3.225 1.00 84.06 164 VAL A N 1
ATOM 1131 C CA . VAL A 1 164 ? 6.018 0.528 -2.356 1.00 84.06 164 VAL A CA 1
ATOM 1132 C C . VAL A 1 164 ? 7.498 0.166 -2.213 1.00 84.06 164 VAL A C 1
ATOM 1134 O O . VAL A 1 164 ? 8.198 -0.126 -3.185 1.00 84.06 164 VAL A O 1
ATOM 1137 N N . LEU A 1 165 ? 7.956 0.091 -0.966 1.00 79.25 165 LEU A N 1
ATOM 1138 C CA . LEU A 1 165 ? 9.224 -0.517 -0.556 1.00 79.25 165 LEU A CA 1
ATOM 1139 C C . LEU A 1 165 ? 9.065 -1.998 -0.201 1.00 79.25 165 LEU A C 1
ATOM 1141 O O . LEU A 1 165 ? 10.007 -2.773 -0.329 1.00 79.25 165 LEU A O 1
ATOM 1145 N N . GLY A 1 166 ? 7.887 -2.403 0.266 1.00 77.56 166 GLY A N 1
ATOM 1146 C CA . GLY A 1 166 ? 7.617 -3.777 0.669 1.00 77.56 166 GLY A CA 1
ATOM 1147 C C . GLY A 1 166 ? 6.130 -4.033 0.870 1.00 77.56 166 GLY A C 1
ATOM 1148 O O . GLY A 1 166 ? 5.370 -3.135 1.223 1.00 77.56 166 GLY A O 1
ATOM 1149 N N . LEU A 1 167 ? 5.709 -5.276 0.639 1.00 82.56 167 LEU A N 1
ATOM 1150 C CA . LEU A 1 167 ? 4.329 -5.705 0.841 1.00 82.56 167 LEU A CA 1
ATOM 1151 C C . LEU A 1 167 ? 4.311 -7.090 1.482 1.00 82.56 167 LEU A C 1
ATOM 1153 O O . LEU A 1 167 ? 4.889 -8.034 0.944 1.00 82.56 167 LEU A O 1
ATOM 1157 N N . THR A 1 168 ? 3.638 -7.207 2.624 1.00 83.56 168 THR A N 1
ATOM 1158 C CA . THR A 1 168 ? 3.489 -8.460 3.376 1.00 83.56 168 THR A CA 1
ATOM 1159 C C . THR A 1 168 ? 2.029 -8.653 3.752 1.00 83.56 168 THR A C 1
ATOM 1161 O O . THR A 1 168 ? 1.351 -7.700 4.104 1.00 83.56 168 THR A O 1
ATOM 1164 N N . ALA A 1 169 ? 1.526 -9.878 3.686 1.00 85.06 169 ALA A N 1
ATOM 1165 C CA . ALA A 1 169 ? 0.199 -10.222 4.184 1.00 85.06 169 ALA A CA 1
ATOM 1166 C C . ALA A 1 169 ? 0.215 -11.664 4.689 1.00 85.06 169 ALA A C 1
ATOM 1168 O O . ALA A 1 169 ? 0.909 -12.506 4.114 1.00 85.06 169 ALA A O 1
ATOM 1169 N N . ASP A 1 170 ? -0.598 -11.969 5.697 1.00 86.44 170 ASP A N 1
ATOM 1170 C CA . ASP A 1 170 ? -0.750 -13.343 6.196 1.00 86.44 170 ASP A CA 1
ATOM 1171 C C . ASP A 1 170 ? -1.389 -14.242 5.140 1.00 86.44 170 ASP A C 1
ATOM 1173 O O . ASP A 1 170 ? -1.072 -15.426 4.991 1.00 86.44 170 ASP A O 1
ATOM 1177 N N . LYS A 1 171 ? -2.320 -13.661 4.385 1.00 81.31 171 LYS A N 1
ATOM 1178 C CA . LYS A 1 171 ? -2.990 -14.327 3.282 1.00 81.31 171 LYS A CA 1
ATOM 1179 C C . LYS A 1 171 ? -3.315 -13.321 2.203 1.00 81.31 171 LYS A C 1
ATOM 1181 O O . LYS A 1 171 ? -3.951 -12.312 2.479 1.00 81.31 171 LYS A O 1
ATOM 1186 N N . LEU A 1 172 ? -2.961 -13.655 0.968 1.00 84.25 172 LEU A N 1
ATOM 1187 C CA . LEU A 1 172 ? -3.303 -12.888 -0.220 1.00 84.25 172 LEU A CA 1
ATOM 1188 C C . LEU A 1 172 ? -4.048 -13.797 -1.199 1.00 84.25 172 LEU A C 1
ATOM 1190 O O . LEU A 1 172 ? -3.585 -14.884 -1.538 1.00 84.25 172 LEU A O 1
ATOM 1194 N N . THR A 1 173 ? -5.250 -13.394 -1.601 1.00 84.94 173 THR A N 1
ATOM 1195 C CA . THR A 1 173 ? -6.110 -14.131 -2.536 1.00 84.94 173 THR A CA 1
ATOM 1196 C C . THR A 1 173 ? -6.524 -13.199 -3.659 1.00 84.94 173 THR A C 1
ATOM 1198 O O . THR A 1 173 ? -7.006 -12.105 -3.400 1.00 84.94 173 THR A O 1
ATOM 1201 N N . THR A 1 174 ? -6.371 -13.635 -4.902 1.00 84.94 174 THR A N 1
ATOM 1202 C CA . THR A 1 174 ? -6.761 -12.857 -6.080 1.00 84.94 174 THR A CA 1
ATOM 1203 C C . THR A 1 174 ? -7.527 -13.732 -7.061 1.00 84.94 174 THR A C 1
ATOM 1205 O O . THR A 1 174 ? -7.231 -14.922 -7.195 1.00 84.94 174 THR A O 1
ATOM 1208 N N . GLY A 1 175 ? -8.507 -13.140 -7.746 1.00 79.19 175 GLY A N 1
ATOM 1209 C CA . GLY A 1 175 ? -9.221 -13.786 -8.849 1.00 79.19 175 GLY A CA 1
ATOM 1210 C C . GLY A 1 175 ? -8.359 -13.979 -10.104 1.00 79.19 175 GLY A C 1
ATOM 1211 O O . GLY A 1 175 ? -8.692 -14.799 -10.957 1.00 79.19 175 GLY A O 1
ATOM 1212 N N . GLY A 1 176 ? -7.240 -13.258 -10.220 1.00 81.88 176 GLY A N 1
ATOM 1213 C CA . GLY A 1 176 ? -6.330 -13.368 -11.354 1.00 81.88 176 GLY A CA 1
ATOM 1214 C C . GLY A 1 176 ? -5.095 -12.484 -11.217 1.00 81.88 176 GLY A C 1
ATOM 1215 O O . GLY A 1 176 ? -5.111 -11.453 -10.548 1.00 81.88 176 GLY A O 1
ATOM 1216 N N . ILE A 1 177 ? -4.009 -12.903 -11.860 1.00 83.25 177 ILE A N 1
ATOM 1217 C CA . ILE A 1 177 ? -2.792 -12.102 -12.007 1.00 83.25 177 ILE A CA 1
ATOM 1218 C C . ILE A 1 177 ? -2.407 -12.153 -13.475 1.00 83.25 177 ILE A C 1
ATOM 1220 O O . ILE A 1 177 ? -2.288 -13.239 -14.051 1.00 83.25 177 ILE A O 1
ATOM 1224 N N . ARG A 1 178 ? -2.184 -10.986 -14.071 1.00 84.06 178 ARG A N 1
ATOM 1225 C CA . ARG A 1 178 ? -1.528 -10.866 -15.366 1.00 84.06 178 ARG A CA 1
ATOM 1226 C C . ARG A 1 178 ? -0.222 -10.110 -15.189 1.00 84.06 178 ARG A C 1
ATOM 1228 O O . ARG A 1 178 ? -0.213 -9.034 -14.609 1.00 84.06 178 ARG A O 1
ATOM 1235 N N . LEU A 1 179 ? 0.862 -10.685 -15.694 1.00 83.38 179 LEU A N 1
ATOM 1236 C CA . LEU A 1 179 ? 2.174 -10.050 -15.728 1.00 83.38 179 LEU A CA 1
ATOM 1237 C C . LEU A 1 179 ? 2.540 -9.793 -17.186 1.00 83.38 179 LEU A C 1
ATOM 1239 O O . LEU A 1 179 ? 2.469 -10.709 -18.010 1.00 83.38 179 LEU A O 1
ATOM 1243 N N . GLU A 1 180 ? 2.927 -8.566 -17.493 1.00 83.69 180 GLU A N 1
ATOM 1244 C CA . GLU A 1 180 ? 3.324 -8.134 -18.827 1.00 83.69 180 GLU A CA 1
ATOM 1245 C C . GLU A 1 180 ? 4.675 -7.417 -18.748 1.00 83.69 180 GLU A C 1
ATOM 1247 O O . GLU A 1 180 ? 4.940 -6.663 -17.817 1.00 83.69 180 GLU A O 1
ATOM 1252 N N . ALA A 1 181 ? 5.550 -7.662 -19.721 1.00 84.00 181 ALA A N 1
ATOM 1253 C CA . ALA A 1 181 ? 6.780 -6.895 -19.882 1.00 84.00 181 ALA A CA 1
ATOM 1254 C C . ALA A 1 181 ? 6.546 -5.846 -20.972 1.00 84.00 181 ALA A C 1
ATOM 1256 O O . ALA A 1 181 ? 6.293 -6.199 -22.128 1.00 84.00 181 ALA A O 1
ATOM 1257 N N . GLN A 1 182 ? 6.610 -4.571 -20.602 1.00 84.06 182 GLN A N 1
ATOM 1258 C CA . GLN A 1 182 ? 6.423 -3.437 -21.502 1.00 84.06 182 GLN A CA 1
ATOM 1259 C C . GLN A 1 182 ? 7.775 -2.797 -21.819 1.00 84.06 182 GLN A C 1
ATOM 1261 O O . GLN A 1 182 ? 8.685 -2.791 -20.995 1.00 84.06 182 GLN A O 1
ATOM 1266 N N . ARG A 1 183 ? 7.919 -2.278 -23.038 1.00 84.56 183 ARG A N 1
ATOM 1267 C CA . ARG A 1 183 ? 9.119 -1.551 -23.461 1.00 84.56 183 ARG A CA 1
ATOM 1268 C C . ARG A 1 183 ? 8.937 -0.064 -23.172 1.00 84.56 183 ARG A C 1
ATOM 1270 O O . ARG A 1 183 ? 7.926 0.499 -23.585 1.00 84.56 183 ARG A O 1
ATOM 1277 N N . GLY A 1 184 ? 9.939 0.564 -22.567 1.00 81.38 184 GLY A N 1
ATOM 1278 C CA . GLY A 1 184 ? 9.854 1.927 -22.048 1.00 81.38 184 GLY A CA 1
ATOM 1279 C C . GLY A 1 184 ? 9.225 1.978 -20.652 1.00 81.38 184 GLY A C 1
ATOM 1280 O O . GLY A 1 184 ? 9.019 0.918 -20.057 1.00 81.38 184 GLY A O 1
ATOM 1281 N N . PRO A 1 185 ? 8.903 3.186 -20.155 1.00 70.50 185 PRO A N 1
ATOM 1282 C CA . PRO A 1 185 ? 8.258 3.363 -18.864 1.00 70.50 185 PRO A CA 1
ATOM 1283 C C . PRO A 1 185 ? 6.855 2.768 -18.963 1.00 70.50 185 PRO A C 1
ATOM 1285 O O . PRO A 1 185 ? 6.010 3.277 -19.701 1.00 70.50 185 PRO A O 1
ATOM 1288 N N . GLY A 1 186 ? 6.637 1.631 -18.305 1.00 75.31 186 GLY A N 1
ATOM 1289 C CA . GLY A 1 186 ? 5.336 0.966 -18.293 1.00 75.31 186 GLY A CA 1
ATOM 1290 C C . GLY A 1 186 ? 4.215 1.901 -17.827 1.00 75.31 186 GLY A C 1
ATOM 1291 O O . GLY A 1 186 ? 4.466 2.956 -17.248 1.00 75.31 186 GLY A O 1
ATOM 1292 N N . SER A 1 187 ? 2.964 1.510 -18.070 1.00 82.06 187 SER A N 1
ATOM 1293 C CA . SER A 1 187 ? 1.804 2.281 -17.604 1.00 82.06 187 SER A CA 1
ATOM 1294 C C . SER A 1 187 ? 0.778 1.415 -16.883 1.00 82.06 187 SER A C 1
ATOM 1296 O O . SER A 1 187 ? 0.507 0.278 -17.285 1.00 82.06 187 SER A O 1
ATOM 1298 N N . CYS A 1 188 ? 0.238 2.013 -15.824 1.00 79.94 188 CYS A N 1
ATOM 1299 C CA . CYS A 1 188 ? -1.096 1.793 -15.295 1.00 79.94 188 CYS A CA 1
ATOM 1300 C C . CYS A 1 188 ? -1.951 2.983 -15.773 1.00 79.94 188 CYS A C 1
ATOM 1302 O O . CYS A 1 188 ? -3.123 2.740 -16.107 1.00 79.94 188 CYS A O 1
#

Radius of gyration: 18.87 Å; chains: 1; bounding box: 42×58×49 Å

Foldseek 3Di:
DDDPPPVVVVVVVVVVPVPVQDLDPDDDPDDDPPDDDFFQKKKKFAWKKAQKKKWAFWAFPDPNRPQTKIKIWGAWIFTQKMKIWGDWDQDPPLGIKIKIKIQHAPRGKIFGRKIFIFNDKDADKDFAPWDWQDQDPDDDPTRDNNTGITIGRMITTRIMITRTSHIDGPDMDTRDMDMDMDRDRDDD

Sequence (188 aa):
MGYTRRGRFVVLSTVGLLASGVAGVATAQNGINISTGSALATANLEGLRATSAEIIPAHGPFGDDQAPSAMVRLGDATIANACVLLSTVDVPIIGEVTLVGHLAGEGGLKAQNLVIDATDISGALTLDGAQIGAGLTSPDERTNSGGIAVVGNVLDSPTLEVDVLGLTADKLTTGGIRLEAQRGPGSC

InterPro domains:
  IPR046198 Protein of unknown function DUF6230 [PF19741] (46-188)

Secondary structure (DSSP, 8-state):
-----THHHHHHHHHTTS-TT-------SSS----SS--SEEEEEEEEEES-EEEEEEEPSTT-TTSEEEEEEEEEEEEEEEEEEE--EEETTTEEEEEEEEEEEEEEEEEEEEEEEEEEEEE--EEET-EEEEEPSS--TTT-TT-EEEEESEEEEEEEEEEEEEEE-SEEEES--EEEEEEBS---

pLDDT: mean 74.88, std 18.78, range [31.09, 95.94]